Protein AF-A0A963DV65-F1 (afdb_monomer)

Radius of gyration: 29.62 Å; Cα contacts (8 Å, |Δi|>4): 370; chains: 1; bounding box: 89×42×92 Å

Mean predicted aligned error: 11.9 Å

Solvent-accessible surface area (backbone atoms only — not comparable to full-atom values): 11661 Å² total; per-residue (Å²): 135,84,84,80,83,78,75,85,51,74,66,56,54,51,50,50,49,52,54,49,51,50,51,54,51,52,52,52,54,52,50,53,52,51,50,55,50,49,55,52,48,52,55,51,52,50,55,51,51,54,40,53,50,52,50,50,51,52,40,50,37,40,26,35,26,32,33,30,40,93,91,43,60,92,44,16,41,43,38,38,58,55,32,36,35,32,31,19,53,53,62,79,97,46,59,60,43,48,50,26,35,38,37,38,38,57,41,85,41,82,94,74,24,28,26,38,34,42,36,37,33,69,34,87,88,50,81,42,59,75,64,96,57,82,61,71,47,77,44,78,69,45,69,66,19,60,45,69,48,39,39,35,23,37,66,90,75,66,47,78,29,57,52,50,84,52,45,69,49,64,50,42,29,43,37,38,44,30,40,47,81,58,96,59,80,60,49,77,48,75,36,41,49,70,46,90,60,38,89,55,53,41,75,36,87,87,76,74,41,74,40,82,112

Foldseek 3Di:
DDDDDDDDDPVNVVVVVVVVVVVVVVVVVVVVVVVVVVVVVVVVVVVVVVLVVVLVQVQQFQQQFFFDDPVGLVQFWWAAFFWIKHKGQHPPVQNLLGIKIKIWGWADDPPQWTWIKIFIARDPPPPNVPPVDGSGDMDTSDTQFNDKQKWFAAPPPRDIDNTDDDRRDHGQKIWIWTHHPPPDDIDTHMHGHNDPHHSQFDQDPVVSDTDRD

pLDDT: mean 80.3, std 15.46, range [40.78, 98.12]

Sequence (213 aa):
MKLRETGFTLLEMLVSIAVGALLLASLGQILVTVQDGWARSNEIDGRIADRQMLLSVLSRAIASALPASDLQPAEAFHGTPAGFEFVSLPPQAASGIGPVRVRVIVDPEGGGTQRLALHIEPRAGSRAVQARAPLNARWVLAQGLRSVHITYLAQATNQAHAQWEDPRALPGLVEIVGEYDDHRAPLLFAARPRVDVPGDCAIDWTSLACRAS

Nearest PDB structures (foldseek):
  5bw0-assembly4_G  TM=6.380E-01  e=2.369E-05  Pseudomonas aeruginosa PAO1
  2ret-assembly1_C  TM=5.301E-01  e=4.293E+00  Vibrio vulnificus
  5hmb-assembly1_A  TM=4.591E-01  e=4.795E+00  Streptomyces sahachiroi
  1una-assembly1_B  TM=4.455E-01  e=8.334E+00  Enterobacteria phage GA

Secondary structure (DSSP, 8-state):
------PPPHHHHHHHHHHHHHHHHHHHHHHHHHHHHHHHHHHHHHHHHHHHHHHHHHHHHHHTBPPPBTTBGGGS-EEETTEEEEEEPPPGGGGGG--EEEEEEEEE-GGG-EEEEEEEEEPTT------SS---EEEEEEEEEEEEEEEEE-TTT--EESSB--TTS--SEEEEEEEESSSPPPEEEEE-----S-TTEEE-TTT--EEE-

Structure (mmCIF, N/CA/C/O backbone):
data_AF-A0A963DV65-F1
#
_entry.id   AF-A0A963DV65-F1
#
loop_
_atom_site.group_PDB
_atom_site.id
_atom_site.type_symbol
_atom_site.label_atom_id
_atom_site.label_alt_id
_atom_site.label_comp_id
_atom_site.label_asym_id
_atom_site.label_entity_id
_atom_site.label_seq_id
_atom_site.pdbx_PDB_ins_code
_atom_site.Cartn_x
_atom_site.Cartn_y
_atom_site.Cartn_z
_atom_site.occupancy
_atom_site.B_iso_or_equiv
_atom_site.auth_seq_id
_atom_site.auth_comp_id
_atom_site.auth_asym_id
_atom_site.auth_atom_id
_atom_site.pdbx_PDB_model_num
ATOM 1 N N . MET A 1 1 ? -73.235 14.773 46.036 1.00 42.06 1 MET A N 1
ATOM 2 C CA . MET A 1 1 ? -72.140 13.848 46.402 1.00 42.06 1 MET A CA 1
ATOM 3 C C . MET A 1 1 ? -70.843 14.650 46.358 1.00 42.06 1 MET A C 1
ATOM 5 O O . MET A 1 1 ? -70.446 15.047 45.274 1.00 42.06 1 MET A O 1
ATOM 9 N N . LYS A 1 2 ? -70.277 15.041 47.511 1.00 46.72 2 LYS A N 1
ATOM 10 C CA . LYS A 1 2 ? -69.035 15.837 47.571 1.00 46.72 2 LYS A CA 1
ATOM 11 C C . LYS A 1 2 ? -67.840 14.885 47.477 1.00 46.72 2 LYS A C 1
ATOM 13 O O . LYS A 1 2 ? -67.713 14.007 48.327 1.00 46.72 2 LYS A O 1
ATOM 18 N N . LEU A 1 3 ? -67.007 15.046 46.449 1.00 53.16 3 LEU A N 1
ATOM 19 C CA . LEU A 1 3 ? -65.709 14.380 46.358 1.00 53.16 3 LEU A CA 1
ATOM 20 C C . LEU A 1 3 ? -64.823 14.900 47.494 1.00 53.16 3 LEU A C 1
ATOM 22 O O . LEU A 1 3 ? -64.726 16.103 47.726 1.00 53.16 3 LEU A O 1
ATOM 26 N N . ARG A 1 4 ? -64.263 13.970 48.260 1.00 54.41 4 ARG A N 1
ATOM 27 C CA . ARG A 1 4 ? -63.405 14.237 49.410 1.00 54.41 4 ARG A CA 1
ATOM 28 C C . ARG A 1 4 ? -62.000 14.463 48.853 1.00 54.41 4 ARG A C 1
ATOM 30 O O . ARG A 1 4 ? -61.385 13.515 48.381 1.00 54.41 4 ARG A O 1
ATOM 37 N N . GLU A 1 5 ? -61.530 15.704 48.849 1.00 58.88 5 GLU A N 1
ATOM 38 C CA . GLU A 1 5 ? -60.147 16.021 48.487 1.00 58.88 5 GLU A CA 1
ATOM 39 C C . GLU A 1 5 ? -59.227 15.522 49.608 1.00 58.88 5 GLU A C 1
ATOM 41 O O . GLU A 1 5 ? -59.163 16.090 50.698 1.00 58.88 5 GLU A O 1
ATOM 46 N N . THR A 1 6 ? -58.561 14.394 49.376 1.00 64.06 6 THR A N 1
ATOM 47 C CA . THR A 1 6 ? -57.465 13.917 50.221 1.00 64.06 6 THR A CA 1
ATOM 48 C C . THR A 1 6 ? -56.223 14.737 49.895 1.00 64.06 6 THR A C 1
ATOM 50 O O . THR A 1 6 ? -55.628 14.563 48.835 1.00 64.06 6 THR A O 1
ATOM 53 N N . GLY A 1 7 ? -55.861 15.664 50.785 1.00 63.53 7 GLY A N 1
ATOM 54 C CA . GLY A 1 7 ? -54.616 16.423 50.682 1.00 63.53 7 GLY A CA 1
ATOM 55 C C . GLY A 1 7 ? -53.401 15.493 50.713 1.00 63.53 7 GLY A C 1
ATOM 56 O O . GLY A 1 7 ? -53.355 14.564 51.519 1.00 63.53 7 GLY A O 1
ATOM 57 N N . PHE A 1 8 ? -52.437 15.747 49.826 1.00 67.25 8 PHE A N 1
ATOM 58 C CA . PHE A 1 8 ? -51.173 15.012 49.748 1.00 67.25 8 PHE A CA 1
ATOM 59 C C . PHE A 1 8 ? -50.461 14.994 51.105 1.00 67.25 8 PHE A C 1
ATOM 61 O O . PHE A 1 8 ? -50.316 16.029 51.761 1.00 67.25 8 PHE A O 1
ATOM 68 N N . THR A 1 9 ? -49.995 13.818 51.526 1.00 84.88 9 THR A N 1
ATOM 69 C CA . THR A 1 9 ? -49.227 13.702 52.770 1.00 84.88 9 THR A CA 1
ATOM 70 C C . THR A 1 9 ? -47.795 14.190 52.556 1.00 84.88 9 THR A C 1
ATOM 72 O O . THR A 1 9 ? -47.212 14.028 51.484 1.00 84.88 9 THR A O 1
ATOM 75 N N . LEU A 1 10 ? -47.193 14.770 53.596 1.00 79.88 10 LEU A N 1
ATOM 76 C CA . LEU A 1 10 ? -45.813 15.271 53.549 1.00 79.88 10 LEU A CA 1
ATOM 77 C C . LEU A 1 10 ? -44.807 14.161 53.182 1.00 79.88 10 LEU A C 1
ATOM 79 O O . LEU A 1 10 ? -43.823 14.415 52.492 1.00 79.88 10 LEU A O 1
ATOM 83 N N . LEU A 1 11 ? -45.103 12.918 53.580 1.00 83.19 11 LEU A N 1
ATOM 84 C CA . LEU A 1 11 ? -44.341 11.721 53.216 1.00 83.19 11 LEU A CA 1
ATOM 85 C C . LEU A 1 11 ? -44.354 11.473 51.698 1.00 83.19 11 LEU A C 1
ATOM 87 O O . LEU A 1 11 ? -43.322 11.187 51.103 1.00 83.19 11 LEU A O 1
ATOM 91 N N . GLU A 1 12 ? -45.513 11.613 51.062 1.00 82.94 12 GLU A N 1
ATOM 92 C CA . GLU A 1 12 ? -45.721 11.339 49.638 1.00 82.94 12 GLU A CA 1
ATOM 93 C C . GLU A 1 12 ? -45.043 12.387 48.746 1.00 82.94 12 GLU A C 1
ATOM 95 O O . GLU A 1 12 ? -44.477 12.056 47.701 1.00 82.94 12 GLU A O 1
ATOM 100 N N . MET A 1 13 ? -44.996 13.642 49.206 1.00 85.69 13 MET A N 1
ATOM 101 C CA . MET A 1 13 ? -44.207 14.691 48.560 1.00 85.69 13 MET A CA 1
ATOM 102 C C . MET A 1 13 ? -42.703 14.385 48.640 1.00 85.69 13 MET A C 1
ATOM 104 O O . MET A 1 13 ? -41.988 14.518 47.648 1.00 85.69 13 MET A O 1
ATOM 108 N N . LEU A 1 14 ? -42.226 13.911 49.794 1.00 86.81 14 LEU A N 1
ATOM 109 C CA . LEU A 1 1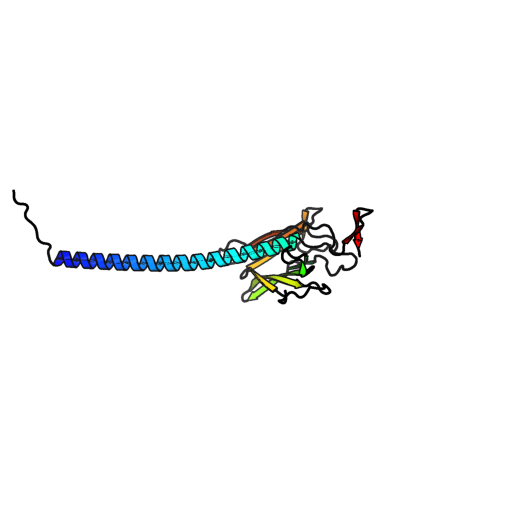4 ? -40.819 13.567 50.013 1.00 86.81 14 LEU A CA 1
ATOM 110 C C . LEU A 1 14 ? -40.394 12.361 49.159 1.00 86.81 14 LEU A C 1
ATOM 112 O O . LEU A 1 14 ? -39.341 12.397 48.522 1.00 86.81 14 LEU A O 1
ATOM 116 N N . VAL A 1 15 ? -41.250 11.338 49.060 1.00 87.06 15 VAL A N 1
ATOM 117 C CA . VAL A 1 15 ? -41.040 10.184 48.168 1.00 87.06 15 VAL A CA 1
ATOM 118 C C . VAL A 1 15 ? -41.026 10.620 46.702 1.00 87.06 15 VAL A C 1
ATOM 120 O O . VAL A 1 15 ? -40.134 10.216 45.961 1.00 87.06 15 VAL A O 1
ATOM 123 N N . SER A 1 16 ? -41.949 11.489 46.285 1.00 91.50 16 SER A N 1
ATOM 124 C CA . SER A 1 16 ? -42.000 11.991 44.904 1.00 91.50 16 SER A CA 1
ATOM 125 C C . SER A 1 16 ? -40.740 12.778 44.528 1.00 91.50 16 SER A C 1
ATOM 127 O O . SER A 1 16 ? -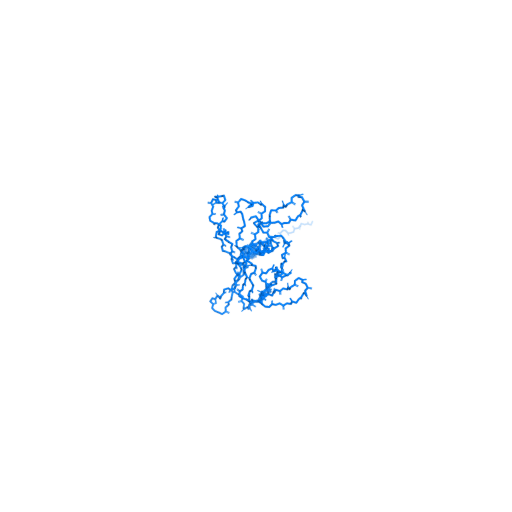40.208 12.605 43.433 1.00 91.50 16 SER A O 1
ATOM 129 N N . ILE A 1 17 ? -40.213 13.592 45.449 1.00 88.12 17 ILE A N 1
ATOM 130 C CA . ILE A 1 17 ? -38.957 14.330 45.251 1.00 88.12 17 ILE A CA 1
ATOM 131 C C . ILE A 1 17 ? -37.764 13.370 45.196 1.00 88.12 17 ILE A C 1
ATOM 133 O O . ILE A 1 17 ? -36.906 13.526 44.330 1.00 88.12 17 ILE A O 1
ATOM 137 N N . ALA A 1 18 ? -37.713 12.359 46.068 1.00 89.19 18 ALA A N 1
ATOM 138 C CA . ALA A 1 18 ? -36.637 11.369 46.068 1.00 89.19 18 ALA A CA 1
ATOM 139 C C . ALA A 1 18 ? -36.612 10.549 44.767 1.00 89.19 18 ALA A C 1
ATOM 141 O O . ALA A 1 18 ? -35.554 10.389 44.161 1.00 89.19 18 ALA A O 1
ATOM 142 N N . VAL A 1 19 ? -37.778 10.091 44.298 1.00 88.81 19 VAL A N 1
ATOM 143 C CA . VAL A 1 19 ? -37.916 9.380 43.017 1.00 88.81 19 VAL A CA 1
ATOM 144 C C . VAL A 1 19 ? -37.569 10.300 41.846 1.00 88.81 19 VAL A C 1
ATOM 146 O O . VAL A 1 19 ? -36.837 9.890 40.948 1.00 88.81 19 VAL A O 1
ATOM 149 N N . GLY A 1 20 ? -38.021 11.557 41.874 1.00 84.94 20 GLY A N 1
ATOM 150 C CA . GLY A 1 20 ? -37.672 12.558 40.867 1.00 84.94 20 GLY A CA 1
ATOM 151 C C . GLY A 1 20 ? -36.166 12.828 40.799 1.00 84.94 20 GLY A C 1
ATOM 152 O O . GLY A 1 20 ? -35.596 12.860 39.712 1.00 84.94 20 GLY A O 1
ATOM 153 N N . ALA A 1 21 ? -35.497 12.948 41.947 1.00 88.12 21 ALA A N 1
ATOM 154 C CA . ALA A 1 21 ? -34.049 13.120 42.020 1.00 88.12 21 ALA A CA 1
ATOM 155 C C . ALA A 1 21 ? -33.295 11.891 41.490 1.00 88.12 21 ALA A C 1
ATOM 157 O O . ALA A 1 21 ? -32.319 12.044 40.757 1.00 88.12 21 ALA A O 1
ATOM 158 N N . LEU A 1 22 ? -33.772 10.679 41.798 1.00 86.44 22 LEU A N 1
ATOM 159 C CA . LEU A 1 22 ? -33.192 9.439 41.277 1.00 86.44 22 LEU A CA 1
ATOM 160 C C . LEU A 1 22 ? -33.339 9.341 39.752 1.00 86.44 22 LEU A C 1
ATOM 162 O O . LEU A 1 22 ? -32.389 8.986 39.055 1.00 86.44 22 LEU A O 1
ATOM 166 N N . LEU A 1 23 ? -34.515 9.703 39.229 1.00 85.50 23 LEU A N 1
ATOM 167 C CA . LEU A 1 23 ? -34.779 9.753 37.793 1.00 85.50 23 LEU A CA 1
ATOM 168 C C . LEU A 1 23 ? -33.851 10.755 37.101 1.00 85.50 23 LEU A C 1
ATOM 170 O O . LEU A 1 23 ? -33.197 10.398 36.123 1.00 85.50 23 LEU A O 1
ATOM 174 N N . LEU A 1 24 ? -33.721 11.970 37.638 1.00 82.44 24 LEU A N 1
ATOM 175 C CA . LEU A 1 24 ? -32.816 12.989 37.101 1.00 82.44 24 LEU A CA 1
ATOM 176 C C . LEU A 1 24 ? -31.346 12.543 37.140 1.00 82.44 24 LEU A C 1
ATOM 178 O O . LEU A 1 24 ? -30.623 12.745 36.165 1.00 82.44 24 LEU A O 1
ATOM 182 N N . ALA A 1 25 ? -30.914 11.883 38.217 1.00 78.25 25 ALA A N 1
ATOM 183 C CA . ALA A 1 25 ? -29.566 11.329 38.320 1.00 78.25 25 ALA A CA 1
ATOM 184 C C . ALA A 1 25 ? -29.313 10.232 37.269 1.00 78.25 25 ALA A C 1
ATOM 186 O O . ALA A 1 25 ? -28.274 10.238 36.608 1.00 78.25 25 ALA A O 1
ATOM 187 N N . SER A 1 26 ? -30.282 9.333 37.059 1.00 69.88 26 SER A N 1
ATOM 188 C CA . SER A 1 26 ? -30.183 8.270 36.049 1.00 69.88 26 SER A CA 1
ATOM 189 C C . SER A 1 26 ? -30.141 8.819 34.616 1.00 69.88 26 SER A C 1
ATOM 191 O O . SER A 1 26 ? -29.328 8.377 33.806 1.00 69.88 26 SER A O 1
ATOM 193 N N . LEU A 1 27 ? -30.940 9.852 34.321 1.00 68.56 27 LEU A N 1
ATOM 194 C CA . LEU A 1 27 ? -30.927 10.562 33.040 1.00 68.56 27 LEU A CA 1
ATOM 195 C C . LEU A 1 27 ? -29.568 11.224 32.782 1.00 68.56 27 LEU A C 1
ATOM 197 O O . LEU A 1 27 ? -29.043 11.135 31.672 1.00 68.56 27 LEU A O 1
ATOM 201 N N . GLY A 1 28 ? -28.973 11.828 33.815 1.00 65.56 28 GLY A N 1
ATOM 202 C CA . GLY A 1 28 ? -27.631 12.404 33.741 1.00 65.56 28 GLY A CA 1
ATOM 203 C C . GLY A 1 28 ? -26.564 11.368 33.377 1.00 65.56 28 GLY A C 1
ATOM 204 O O . GLY A 1 28 ? -25.747 11.615 32.493 1.00 65.56 28 GLY A O 1
ATOM 205 N N . GLN A 1 29 ? -26.602 10.179 33.986 1.00 63.66 29 GLN A N 1
ATOM 206 C CA . GLN A 1 29 ? -25.657 9.099 33.671 1.00 63.66 29 GLN A CA 1
ATOM 207 C C . GLN A 1 29 ? -25.813 8.559 32.243 1.00 63.66 29 GLN A C 1
ATOM 209 O O . GLN A 1 29 ? -24.813 8.294 31.569 1.00 63.66 29 GLN A O 1
ATOM 214 N N . ILE A 1 30 ? -27.049 8.429 31.752 1.00 59.22 30 ILE A N 1
ATOM 215 C CA . ILE A 1 30 ? -27.317 7.996 30.374 1.00 59.22 30 ILE A CA 1
ATOM 216 C C . ILE A 1 30 ? -26.762 9.019 29.376 1.00 59.22 30 ILE A C 1
ATOM 218 O O . ILE A 1 30 ? -26.093 8.635 28.420 1.00 59.22 30 ILE A O 1
ATOM 222 N N . LEU A 1 31 ? -26.974 10.316 29.619 1.00 57.28 31 LEU A N 1
ATOM 223 C CA . LEU A 1 31 ? -26.470 11.388 28.754 1.00 57.28 31 LEU A CA 1
ATOM 224 C C . LEU A 1 31 ? -24.940 11.394 28.659 1.00 57.28 31 LEU A C 1
ATOM 226 O O . LEU A 1 31 ? -24.411 11.479 27.553 1.00 57.28 31 LEU A O 1
ATOM 230 N N . VAL A 1 32 ? -24.237 11.240 29.786 1.00 61.38 32 VAL A N 1
ATOM 231 C CA . VAL A 1 32 ? -22.764 11.146 29.809 1.00 61.38 32 VAL A CA 1
ATOM 232 C C . VAL A 1 32 ? -22.285 9.925 29.020 1.00 61.38 32 VAL A C 1
ATOM 234 O O . VAL A 1 32 ? -21.396 10.034 28.181 1.00 61.38 32 VAL A O 1
ATOM 237 N N . THR A 1 33 ? -22.933 8.773 29.205 1.00 54.31 33 THR A N 1
ATOM 238 C CA . THR A 1 33 ? -22.569 7.533 28.499 1.00 54.31 33 THR A CA 1
ATOM 239 C C . THR A 1 33 ? -22.788 7.646 26.986 1.00 54.31 33 THR A C 1
ATOM 241 O O . THR A 1 33 ? -21.972 7.166 26.199 1.00 54.31 33 THR A O 1
ATOM 244 N N . VAL A 1 34 ? -23.871 8.301 26.557 1.00 53.28 34 VAL A N 1
ATOM 245 C CA . VAL A 1 34 ? -24.164 8.536 25.134 1.00 53.28 34 VAL A CA 1
ATOM 246 C C . VAL A 1 34 ? -23.159 9.511 24.520 1.00 53.28 34 VAL A C 1
ATOM 248 O O . VAL A 1 34 ? -22.682 9.254 23.416 1.00 53.28 34 VAL A O 1
ATOM 251 N N . GLN A 1 35 ? -22.798 10.586 25.225 1.00 51.50 35 GLN A N 1
ATOM 252 C CA . GLN A 1 35 ? -21.784 11.541 24.763 1.00 51.50 35 GLN A CA 1
ATOM 253 C C . GLN A 1 35 ? -20.409 10.884 24.608 1.00 51.50 35 GLN A C 1
ATOM 255 O O . GLN A 1 35 ? -19.772 11.045 23.567 1.00 51.50 35 GLN A O 1
ATOM 260 N N . ASP A 1 36 ? -19.989 10.079 25.586 1.00 58.38 36 ASP A N 1
ATOM 261 C CA . ASP A 1 36 ? -18.734 9.327 25.520 1.00 58.38 36 ASP A CA 1
ATOM 262 C C . ASP A 1 36 ? -18.743 8.289 24.390 1.00 58.38 36 ASP A C 1
ATOM 264 O O . ASP A 1 36 ? -17.731 8.089 23.712 1.00 58.38 36 ASP A O 1
ATOM 268 N N . GLY A 1 37 ? -19.885 7.632 24.167 1.00 44.19 37 GLY A N 1
ATOM 269 C CA . GLY A 1 37 ? -20.077 6.700 23.057 1.00 44.19 37 GLY A CA 1
ATOM 270 C C . GLY A 1 37 ? -19.972 7.388 21.694 1.00 44.19 37 GLY A C 1
ATOM 271 O O . GLY A 1 37 ? -19.296 6.884 20.800 1.00 44.19 37 GLY A O 1
ATOM 272 N N . TRP A 1 38 ? -20.574 8.569 21.550 1.00 40.78 38 TRP A N 1
ATOM 273 C CA . TRP A 1 38 ? -20.505 9.379 20.331 1.00 40.78 38 TRP A CA 1
ATOM 274 C C . TRP A 1 38 ? -19.099 9.914 20.057 1.00 40.78 38 TRP A C 1
ATOM 276 O O . TRP A 1 38 ? -18.634 9.852 18.920 1.00 40.78 38 TRP A O 1
ATOM 286 N N . ALA A 1 39 ? -18.397 10.398 21.084 1.00 48.78 39 ALA A N 1
ATOM 287 C CA . ALA A 1 39 ? -17.024 10.876 20.947 1.00 48.78 39 ALA A CA 1
ATOM 288 C C . ALA A 1 39 ? -16.082 9.758 20.469 1.00 48.78 39 ALA A C 1
ATOM 290 O O . ALA A 1 39 ? -15.306 9.962 19.536 1.00 48.78 39 ALA A O 1
ATOM 291 N N . ARG A 1 40 ? -16.210 8.552 21.044 1.00 52.03 40 ARG A N 1
ATOM 292 C CA . ARG A 1 40 ? -15.447 7.373 20.605 1.00 52.03 40 ARG A CA 1
ATOM 293 C C . ARG A 1 40 ? -15.821 6.926 19.194 1.00 52.03 40 ARG A C 1
ATOM 295 O O . ARG A 1 40 ? -14.927 6.564 18.434 1.00 52.03 40 ARG A O 1
ATOM 302 N N . SER A 1 41 ? -17.106 6.963 18.832 1.00 44.81 41 SER A N 1
ATOM 303 C CA . SER A 1 41 ? -17.553 6.623 17.473 1.00 44.81 41 SER A CA 1
ATOM 304 C C . SER A 1 41 ? -16.937 7.563 16.440 1.00 44.81 41 SER A C 1
ATOM 306 O O . SER A 1 41 ? -16.326 7.097 15.487 1.00 44.81 41 SER A O 1
ATOM 308 N N . ASN A 1 42 ? -16.992 8.876 16.679 1.00 49.16 42 ASN A N 1
A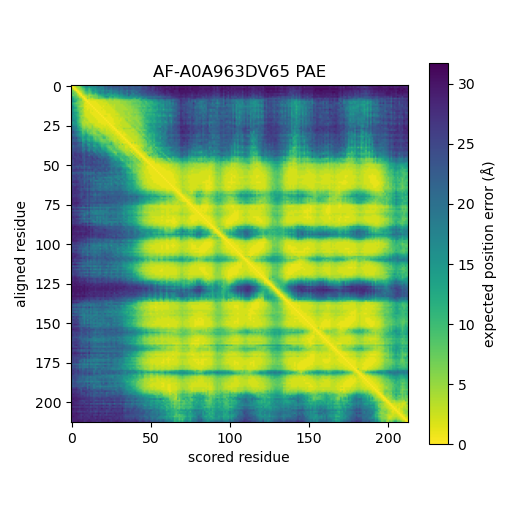TOM 309 C CA . ASN A 1 42 ? -16.430 9.871 15.765 1.00 49.16 42 ASN A CA 1
ATOM 310 C C . ASN A 1 42 ? -14.909 9.723 15.588 1.00 49.16 42 ASN A C 1
ATOM 312 O O . ASN A 1 42 ? -14.394 9.917 14.488 1.00 49.16 42 ASN A O 1
ATOM 316 N N . GLU A 1 43 ? -14.178 9.368 16.649 1.00 54.19 43 GLU A N 1
ATOM 317 C CA . GLU A 1 43 ? -12.736 9.118 16.556 1.00 54.19 43 GLU A CA 1
ATOM 318 C C . GLU A 1 43 ? -12.419 7.857 15.732 1.00 54.19 43 GLU A C 1
ATOM 320 O O . GLU A 1 43 ? -11.486 7.854 14.923 1.00 54.19 43 GLU A O 1
ATOM 325 N N . ILE A 1 44 ? -13.205 6.791 15.905 1.00 60.97 44 ILE A N 1
ATOM 326 C CA . ILE A 1 44 ? -13.074 5.552 15.128 1.00 60.97 44 ILE A CA 1
ATOM 327 C C . ILE A 1 44 ? -1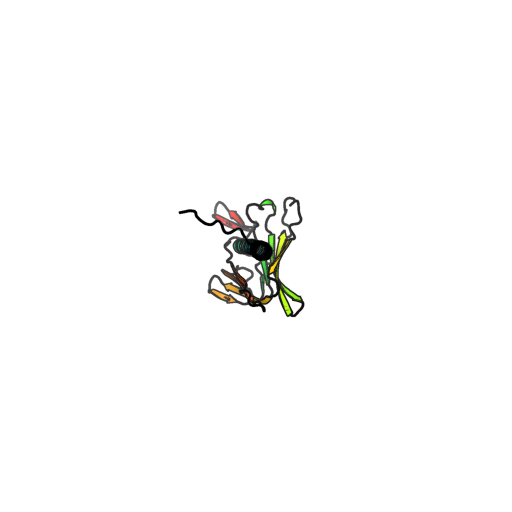3.413 5.807 13.653 1.00 60.97 44 ILE A C 1
ATOM 329 O O . ILE A 1 44 ? -12.648 5.396 12.777 1.00 60.97 44 ILE A O 1
ATOM 333 N N . ASP A 1 45 ? -14.496 6.532 13.378 1.00 58.00 45 ASP A N 1
ATOM 334 C CA . ASP A 1 45 ? -14.945 6.853 12.022 1.00 58.00 45 ASP A CA 1
ATOM 335 C C . ASP A 1 45 ? -13.914 7.703 11.268 1.00 58.00 45 ASP A C 1
ATOM 337 O O . ASP A 1 45 ? -13.604 7.415 10.109 1.00 58.00 45 ASP A O 1
ATOM 341 N N . GLY A 1 46 ? -13.298 8.685 11.939 1.00 59.12 46 GLY A N 1
ATOM 342 C CA . GLY A 1 46 ? -12.213 9.485 11.364 1.00 59.12 46 GLY A CA 1
ATOM 343 C C . GLY A 1 46 ? -11.011 8.632 10.944 1.00 59.12 46 GLY A C 1
ATOM 344 O O . GLY A 1 46 ? -10.535 8.730 9.813 1.00 59.12 46 GLY A O 1
ATOM 345 N N . ARG A 1 47 ? -10.570 7.707 11.808 1.00 68.44 47 ARG A N 1
ATOM 346 C CA . ARG A 1 47 ? -9.448 6.798 11.502 1.00 68.44 47 ARG A CA 1
ATOM 347 C C . ARG A 1 47 ? -9.762 5.840 10.351 1.00 68.44 47 ARG A C 1
ATOM 349 O O . ARG A 1 47 ? -8.868 5.501 9.573 1.00 68.44 47 ARG A O 1
ATOM 356 N N . ILE A 1 48 ? -11.012 5.388 10.232 1.00 72.81 48 ILE A N 1
ATOM 357 C CA . ILE A 1 48 ? -11.455 4.542 9.116 1.00 72.81 48 ILE A CA 1
ATOM 358 C C . ILE A 1 48 ? -11.438 5.338 7.806 1.00 72.81 48 ILE A C 1
ATOM 360 O O . ILE A 1 48 ? -10.913 4.840 6.807 1.00 72.81 48 ILE A O 1
ATOM 364 N N . ALA A 1 49 ? -11.961 6.567 7.812 1.00 73.50 49 ALA A N 1
ATOM 365 C CA . ALA A 1 49 ? -11.991 7.434 6.637 1.00 73.50 49 ALA A CA 1
ATOM 366 C C . ALA A 1 49 ? -10.577 7.769 6.133 1.00 73.50 49 ALA A C 1
ATOM 368 O O . ALA A 1 49 ? -10.294 7.604 4.942 1.00 73.50 49 ALA A O 1
ATOM 369 N N . ASP A 1 50 ? -9.661 8.132 7.035 1.00 75.94 50 ASP A N 1
ATOM 370 C CA . ASP A 1 50 ? -8.262 8.418 6.699 1.00 75.94 50 ASP A CA 1
ATOM 371 C C . ASP A 1 50 ? -7.565 7.192 6.097 1.00 75.94 50 ASP A C 1
ATOM 373 O O . ASP A 1 50 ? -6.881 7.278 5.071 1.00 75.94 50 ASP A O 1
ATOM 377 N N . ARG A 1 51 ? -7.793 6.009 6.681 1.00 82.81 51 ARG A N 1
ATOM 378 C CA . ARG A 1 51 ? -7.251 4.749 6.161 1.00 82.81 51 ARG A CA 1
ATOM 379 C C . ARG A 1 51 ? -7.772 4.444 4.758 1.00 82.81 51 ARG A C 1
ATOM 381 O O . ARG A 1 51 ? -6.983 4.102 3.878 1.00 82.81 51 ARG A O 1
ATOM 388 N N . GLN A 1 52 ? -9.079 4.559 4.529 1.00 85.25 52 GLN A N 1
ATOM 389 C CA . GLN A 1 52 ? -9.673 4.331 3.208 1.00 85.25 52 GLN A CA 1
ATOM 390 C C . GLN A 1 52 ? -9.137 5.326 2.175 1.00 85.25 52 GLN A C 1
ATOM 392 O O . GLN A 1 52 ? -8.814 4.937 1.048 1.00 85.25 52 GLN A O 1
ATOM 397 N N . MET A 1 53 ? -8.969 6.591 2.566 1.00 83.00 53 MET A N 1
ATOM 398 C CA . MET A 1 53 ? -8.357 7.606 1.719 1.00 83.00 53 MET A CA 1
ATOM 399 C C . MET A 1 53 ? -6.928 7.209 1.331 1.00 83.00 53 MET A C 1
ATOM 401 O O . MET A 1 53 ? -6.607 7.214 0.142 1.00 83.00 53 MET A O 1
ATOM 405 N N . LEU A 1 54 ? -6.088 6.788 2.278 1.00 85.81 54 LEU A N 1
ATOM 406 C CA . LEU A 1 54 ? -4.717 6.361 1.987 1.00 85.81 54 LEU A CA 1
ATOM 407 C C . LEU A 1 54 ? -4.653 5.106 1.102 1.00 85.81 54 LEU A C 1
ATOM 409 O O . LEU A 1 54 ? -3.872 5.067 0.150 1.00 85.81 54 LEU A O 1
ATOM 413 N N . LEU A 1 55 ? -5.514 4.112 1.336 1.00 90.38 55 LEU A N 1
ATOM 414 C CA . LEU A 1 55 ? -5.615 2.936 0.463 1.00 90.38 55 LEU A CA 1
ATOM 415 C C . LEU A 1 55 ? -6.068 3.317 -0.954 1.00 90.38 55 LEU A C 1
ATOM 417 O O . LEU A 1 55 ? -5.578 2.754 -1.932 1.00 90.38 55 LEU A O 1
ATOM 421 N N . SER A 1 56 ? -6.942 4.317 -1.097 1.00 88.69 56 SER A N 1
ATOM 422 C CA . SER A 1 56 ? -7.331 4.838 -2.413 1.00 88.69 56 SER A CA 1
ATOM 423 C C . SER A 1 56 ? -6.183 5.568 -3.126 1.00 88.69 56 SER A C 1
ATOM 425 O O . SER A 1 56 ? -6.086 5.527 -4.354 1.00 88.69 56 SER A O 1
ATOM 427 N N . VAL A 1 57 ? -5.298 6.237 -2.378 1.00 87.12 57 VAL A N 1
ATOM 428 C CA . VAL A 1 57 ? -4.074 6.848 -2.920 1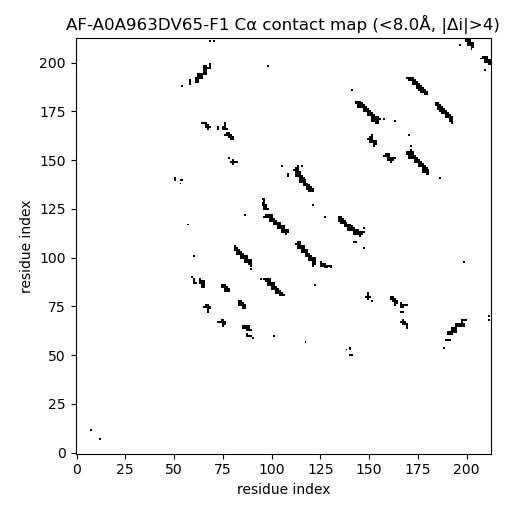.00 87.12 57 VAL A CA 1
ATOM 429 C C . VAL A 1 57 ? -3.125 5.758 -3.409 1.00 87.12 57 VAL A C 1
ATOM 431 O O . VAL A 1 57 ? -2.681 5.832 -4.552 1.00 87.12 57 VAL A O 1
ATOM 434 N N . LEU A 1 58 ? -2.893 4.714 -2.606 1.00 92.31 58 LEU A N 1
ATOM 435 C CA . LEU A 1 58 ? -2.067 3.574 -3.006 1.00 92.31 58 LEU A CA 1
ATOM 436 C C . LEU A 1 58 ? -2.633 2.858 -4.242 1.00 92.31 58 LEU A C 1
ATOM 438 O O . LEU A 1 58 ? -1.897 2.579 -5.183 1.00 92.31 58 LEU A O 1
ATOM 442 N N . SER A 1 59 ? -3.943 2.600 -4.267 1.00 93.88 59 SER A N 1
ATOM 443 C CA . SER A 1 59 ? -4.623 1.961 -5.401 1.00 93.88 59 SER A CA 1
ATOM 444 C C . SER A 1 59 ? -4.435 2.753 -6.694 1.00 93.88 59 SER A C 1
ATOM 446 O O . SER A 1 59 ? -4.066 2.184 -7.721 1.00 93.88 59 SER A O 1
ATOM 448 N N . ARG A 1 60 ? -4.614 4.080 -6.638 1.00 89.69 60 ARG A N 1
ATOM 449 C CA . ARG A 1 60 ? -4.377 4.958 -7.789 1.00 89.69 60 ARG A CA 1
ATOM 450 C C . ARG A 1 60 ? -2.919 4.957 -8.216 1.00 89.69 60 ARG A C 1
ATOM 452 O O . ARG A 1 60 ? -2.681 4.818 -9.406 1.00 89.69 60 ARG A O 1
ATOM 459 N N . ALA A 1 61 ? -1.983 5.051 -7.272 1.00 90.69 61 ALA A N 1
ATOM 460 C CA . ALA A 1 61 ? -0.557 5.004 -7.570 1.00 90.69 61 ALA A CA 1
ATOM 461 C C . ALA A 1 61 ? -0.184 3.708 -8.304 1.00 90.69 61 ALA A C 1
ATOM 463 O O . ALA A 1 61 ? 0.413 3.768 -9.371 1.00 90.69 61 ALA A O 1
ATOM 464 N N . ILE A 1 62 ? -0.610 2.546 -7.795 1.00 94.06 62 ILE A N 1
ATOM 465 C CA . ILE A 1 62 ? -0.372 1.251 -8.454 1.00 94.06 62 ILE A CA 1
ATOM 466 C C . ILE A 1 62 ? -1.015 1.226 -9.842 1.00 94.06 62 ILE A C 1
ATOM 468 O O . ILE A 1 62 ? -0.379 0.795 -10.797 1.00 94.06 62 ILE A O 1
ATOM 472 N N . ALA A 1 63 ? -2.249 1.719 -9.985 1.00 92.00 63 ALA A N 1
ATOM 473 C CA . ALA A 1 63 ? -2.927 1.770 -11.279 1.00 92.00 63 ALA A CA 1
ATOM 474 C C . ALA A 1 63 ? -2.178 2.623 -12.315 1.00 92.00 63 ALA A C 1
ATOM 476 O O . ALA A 1 63 ? -2.204 2.287 -13.498 1.00 92.00 63 ALA A O 1
ATOM 477 N N . SER A 1 64 ? -1.502 3.687 -11.881 1.00 89.81 64 SER A N 1
ATOM 478 C CA . SER A 1 64 ? -0.678 4.565 -12.717 1.00 89.81 64 SER A CA 1
ATOM 479 C C . SER A 1 64 ? 0.819 4.235 -12.691 1.00 89.81 64 SER A C 1
ATOM 481 O O . SER A 1 64 ? 1.625 5.085 -13.080 1.00 89.81 64 SER A O 1
ATOM 483 N N . ALA A 1 65 ? 1.195 3.038 -12.231 1.00 91.88 65 ALA A N 1
ATOM 484 C CA . ALA A 1 65 ? 2.571 2.564 -12.287 1.00 91.88 65 ALA A CA 1
ATOM 485 C C . ALA A 1 65 ? 3.043 2.501 -13.742 1.00 91.88 65 ALA A C 1
ATOM 487 O O . ALA A 1 65 ? 2.336 1.979 -14.601 1.00 91.88 65 ALA A O 1
ATOM 488 N N . LEU A 1 66 ? 4.226 3.046 -14.004 1.00 89.25 66 LEU A N 1
ATOM 489 C CA . LEU A 1 66 ? 4.837 3.072 -15.324 1.00 89.25 66 LEU A CA 1
ATOM 490 C C . LEU A 1 66 ? 5.708 1.824 -15.518 1.00 89.25 66 LEU A C 1
ATOM 492 O O . LEU A 1 66 ? 6.463 1.479 -14.605 1.00 89.25 66 LEU A O 1
ATOM 496 N N . PRO A 1 67 ? 5.641 1.159 -16.684 1.00 87.00 67 PRO A N 1
ATOM 497 C CA . PRO A 1 67 ? 6.593 0.109 -17.015 1.00 87.00 67 PRO A CA 1
ATOM 498 C C . PRO A 1 67 ? 7.998 0.703 -17.165 1.00 87.00 67 PRO A C 1
ATOM 500 O O . PRO A 1 67 ? 8.159 1.894 -17.459 1.00 87.00 67 PRO A O 1
ATOM 503 N N . ALA A 1 68 ? 9.019 -0.129 -16.956 1.00 83.62 68 ALA A N 1
ATOM 504 C CA . ALA A 1 68 ? 10.402 0.299 -17.109 1.00 83.62 68 ALA A CA 1
ATOM 505 C C . ALA A 1 68 ? 10.676 0.767 -18.543 1.00 83.62 68 ALA A C 1
ATOM 507 O O . ALA A 1 68 ? 10.239 0.140 -19.508 1.00 83.62 68 ALA A O 1
ATOM 508 N N . SER A 1 69 ? 11.446 1.844 -18.669 1.00 79.75 69 SER A N 1
ATOM 509 C CA . SER A 1 69 ? 12.069 2.214 -19.938 1.00 79.75 69 SER A CA 1
ATOM 510 C C . SER A 1 69 ? 13.387 1.462 -20.103 1.00 79.75 69 SER A C 1
ATOM 512 O O . SER A 1 69 ? 14.139 1.308 -19.135 1.00 79.75 69 SER A O 1
ATOM 514 N N . ASP A 1 70 ? 13.716 1.076 -21.337 1.00 75.12 70 ASP A N 1
ATOM 515 C CA . ASP A 1 70 ? 15.027 0.514 -21.687 1.00 75.12 70 ASP A CA 1
ATOM 516 C C . ASP A 1 70 ? 16.185 1.461 -21.325 1.00 75.12 70 ASP A C 1
ATOM 518 O O . ASP A 1 70 ? 17.293 1.012 -21.030 1.00 75.12 70 ASP A O 1
ATOM 522 N N . LEU A 1 71 ? 15.932 2.775 -21.304 1.00 72.62 71 LEU A N 1
ATOM 523 C CA . LEU A 1 71 ? 16.927 3.789 -20.951 1.00 72.62 71 LEU A CA 1
ATOM 524 C C . LEU A 1 71 ? 17.136 3.912 -19.436 1.00 72.62 71 LEU A C 1
ATOM 526 O O . LEU A 1 71 ? 18.183 4.386 -18.995 1.00 72.62 71 LEU A O 1
ATOM 530 N N . GLN A 1 72 ? 16.143 3.524 -18.632 1.00 74.56 72 GLN A N 1
ATOM 531 C CA . GLN A 1 72 ? 16.125 3.732 -17.180 1.00 74.56 72 GLN A CA 1
ATOM 532 C C . GLN A 1 72 ? 15.617 2.479 -16.441 1.00 74.56 72 GLN A C 1
ATOM 534 O O . GLN A 1 72 ? 14.603 2.529 -15.743 1.00 74.56 72 GLN A O 1
ATOM 539 N N . PRO A 1 73 ? 16.345 1.348 -16.523 1.00 73.25 73 PRO A N 1
ATOM 540 C CA . PRO A 1 73 ? 15.931 0.086 -15.902 1.00 73.25 73 PRO A CA 1
ATOM 541 C C . PRO A 1 73 ? 15.889 0.150 -14.367 1.00 73.25 73 PRO A C 1
ATOM 543 O O . PRO A 1 73 ? 15.175 -0.623 -13.738 1.00 73.25 73 PRO A O 1
ATOM 546 N N . ALA A 1 74 ? 16.609 1.093 -13.750 1.00 76.62 74 ALA A N 1
ATOM 547 C CA . ALA A 1 74 ? 16.571 1.335 -12.304 1.00 76.62 74 ALA A CA 1
ATOM 548 C C . ALA A 1 74 ? 15.223 1.898 -11.806 1.00 76.62 74 ALA A C 1
ATOM 550 O O . ALA A 1 74 ? 15.026 2.063 -10.605 1.00 76.62 74 ALA A O 1
ATOM 551 N N . GLU A 1 75 ? 14.310 2.232 -12.717 1.00 81.38 75 GLU A N 1
ATOM 552 C CA . GLU A 1 75 ? 12.966 2.728 -12.411 1.00 81.38 75 GLU A CA 1
ATOM 553 C C . GLU A 1 75 ? 11.876 1.675 -12.615 1.00 81.38 75 GLU A C 1
ATOM 555 O O . GLU A 1 75 ? 10.686 1.983 -12.514 1.00 81.38 75 GLU A O 1
ATOM 560 N N . ALA A 1 76 ? 12.293 0.439 -12.891 1.00 87.69 76 ALA A N 1
ATOM 561 C CA . ALA A 1 76 ? 11.424 -0.715 -12.956 1.00 87.69 76 ALA A CA 1
ATOM 562 C C . ALA A 1 76 ? 10.629 -0.922 -11.666 1.00 87.69 76 ALA A C 1
ATOM 564 O O . ALA A 1 76 ? 11.028 -0.510 -10.573 1.00 87.69 76 ALA A O 1
ATOM 565 N N . PHE A 1 77 ? 9.512 -1.632 -11.801 1.00 93.62 77 PHE A N 1
ATOM 566 C CA . PHE A 1 77 ? 8.818 -2.167 -10.645 1.00 93.62 77 PHE A CA 1
ATOM 567 C C . PHE A 1 77 ? 9.698 -3.227 -9.979 1.00 93.62 77 PHE A C 1
ATOM 569 O O . PHE A 1 77 ? 10.056 -4.227 -10.600 1.00 93.62 77 PHE A O 1
ATOM 576 N N . HIS A 1 78 ? 10.010 -3.027 -8.703 1.00 94.94 78 HIS A N 1
ATOM 577 C CA . HIS A 1 78 ? 10.744 -3.985 -7.889 1.00 94.94 78 HIS A CA 1
ATOM 578 C C . HIS A 1 78 ? 9.881 -4.402 -6.701 1.00 94.94 78 HIS A C 1
ATOM 580 O O . HIS A 1 78 ? 9.432 -3.555 -5.927 1.00 94.94 78 HIS A O 1
ATOM 586 N N . GLY A 1 79 ? 9.631 -5.704 -6.565 1.00 95.94 79 GLY A N 1
ATOM 587 C CA . GLY A 1 79 ? 8.758 -6.265 -5.538 1.00 95.94 79 GLY A CA 1
ATOM 588 C C . GLY A 1 79 ? 9.450 -7.348 -4.722 1.00 95.94 79 GLY A C 1
ATOM 589 O O . GLY A 1 79 ? 10.048 -8.263 -5.278 1.00 95.94 79 GLY A O 1
ATOM 590 N N . THR A 1 80 ? 9.335 -7.266 -3.402 1.00 96.75 80 THR A N 1
ATOM 591 C CA . THR A 1 80 ? 9.878 -8.227 -2.436 1.00 96.75 80 THR A CA 1
ATOM 592 C C . THR A 1 80 ? 8.838 -8.516 -1.352 1.00 96.75 80 THR A C 1
ATOM 594 O O . THR A 1 80 ? 7.929 -7.709 -1.145 1.00 96.75 80 THR A O 1
ATOM 597 N N . PRO A 1 81 ? 9.005 -9.579 -0.548 1.00 96.38 81 PRO A N 1
ATOM 598 C CA . PRO A 1 81 ? 8.120 -9.817 0.592 1.00 96.38 81 PRO A CA 1
ATOM 599 C C . PRO A 1 81 ? 8.076 -8.659 1.607 1.00 96.38 81 PRO A C 1
ATOM 601 O O . PRO A 1 81 ? 7.095 -8.513 2.329 1.00 96.38 81 PRO A O 1
ATOM 604 N N . ALA A 1 82 ? 9.128 -7.832 1.665 1.00 96.25 82 ALA A N 1
ATOM 605 C CA . ALA A 1 82 ? 9.242 -6.702 2.588 1.00 96.25 82 ALA A CA 1
ATOM 606 C C . ALA A 1 82 ? 8.662 -5.389 2.032 1.00 96.25 82 ALA A C 1
ATOM 608 O O . ALA A 1 82 ? 8.603 -4.390 2.749 1.00 96.25 82 ALA A O 1
ATOM 609 N N . GLY A 1 83 ? 8.255 -5.351 0.763 1.00 96.56 83 GLY A N 1
ATOM 610 C CA . GLY A 1 83 ? 7.794 -4.123 0.131 1.00 96.56 83 GLY A CA 1
ATOM 611 C C . GLY A 1 83 ? 8.055 -4.072 -1.365 1.00 96.56 83 GLY A C 1
ATOM 612 O O . GLY A 1 83 ? 8.705 -4.945 -1.938 1.00 96.56 83 GLY A O 1
ATOM 613 N N . PHE A 1 84 ? 7.561 -3.016 -1.998 1.00 96.75 84 PHE A N 1
ATOM 614 C CA . PHE A 1 84 ? 7.758 -2.765 -3.421 1.00 96.75 84 PHE A CA 1
ATOM 615 C C . PHE A 1 84 ? 7.981 -1.289 -3.709 1.00 96.75 84 PHE A C 1
ATOM 617 O O . PHE A 1 84 ? 7.522 -0.416 -2.971 1.00 96.75 84 PHE A O 1
ATOM 624 N N . GL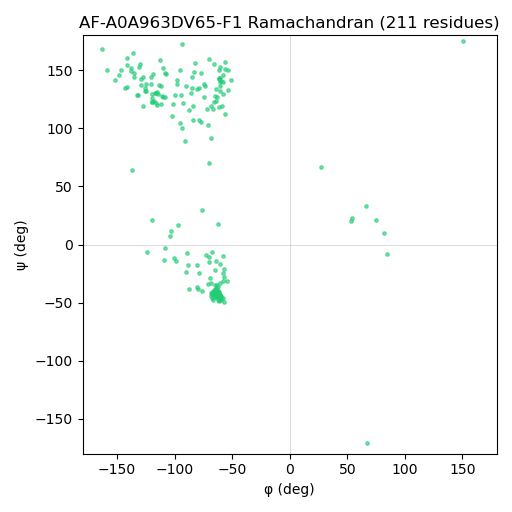U A 1 85 ? 8.661 -1.013 -4.813 1.00 95.38 85 GLU A N 1
ATOM 625 C CA . GLU A 1 85 ? 8.860 0.332 -5.326 1.00 95.38 85 GLU A CA 1
ATOM 626 C C . GLU A 1 85 ? 8.690 0.392 -6.839 1.00 95.38 85 GLU A C 1
ATOM 628 O O . GLU A 1 85 ? 8.919 -0.585 -7.548 1.00 95.38 85 GLU A O 1
ATOM 633 N N . PHE A 1 86 ? 8.224 1.540 -7.316 1.00 93.69 86 PHE A N 1
ATOM 634 C CA . PHE A 1 86 ? 7.947 1.788 -8.725 1.00 93.69 86 PHE A CA 1
ATOM 635 C C . PHE A 1 86 ? 7.822 3.289 -8.984 1.00 93.69 86 PHE A C 1
ATOM 637 O O . PHE A 1 86 ? 7.707 4.099 -8.058 1.00 93.69 86 PHE A O 1
ATOM 644 N N . VAL A 1 87 ? 7.816 3.671 -10.258 1.00 91.81 87 VAL A N 1
ATOM 645 C CA . VAL A 1 87 ? 7.504 5.039 -10.677 1.00 91.81 87 VAL A CA 1
ATOM 646 C C . VAL A 1 87 ? 6.044 5.119 -11.106 1.00 91.81 87 VAL A C 1
ATOM 648 O O . VAL A 1 87 ? 5.533 4.236 -11.787 1.00 91.81 87 VAL A O 1
ATOM 651 N N . SER A 1 88 ? 5.361 6.187 -10.704 1.00 89.69 88 SER A N 1
ATOM 652 C CA . SER A 1 88 ? 3.956 6.438 -11.017 1.00 89.69 88 SER A CA 1
ATOM 653 C C . SER A 1 88 ? 3.761 7.846 -11.552 1.00 89.69 88 SER A C 1
ATOM 655 O O . SER A 1 88 ? 4.470 8.780 -11.172 1.00 89.69 88 SER A O 1
ATOM 657 N N . LEU A 1 89 ? 2.727 8.029 -12.368 1.00 83.19 89 LEU A N 1
ATOM 658 C CA . LEU A 1 89 ? 2.191 9.362 -12.624 1.00 83.19 89 LEU A CA 1
ATOM 659 C C . LEU A 1 89 ? 1.384 9.838 -11.403 1.00 83.19 89 LEU A C 1
ATOM 661 O O . LEU A 1 89 ? 0.655 9.040 -10.808 1.00 83.19 89 LEU A O 1
ATOM 665 N N . PRO A 1 90 ? 1.504 11.108 -10.985 1.00 72.00 90 PRO A N 1
ATOM 666 C CA . PRO A 1 90 ? 0.646 11.655 -9.946 1.00 72.00 90 PRO A CA 1
ATOM 667 C C . PRO A 1 90 ? -0.795 11.815 -10.473 1.00 72.00 90 PRO A C 1
ATOM 669 O O . PRO A 1 90 ? -1.011 11.902 -11.686 1.00 72.00 90 PRO A O 1
ATOM 672 N N . PRO A 1 91 ? -1.807 11.903 -9.587 1.00 62.53 91 PRO A N 1
ATOM 673 C CA . PRO A 1 91 ? -3.174 12.233 -9.989 1.00 62.53 91 PRO A CA 1
ATOM 674 C C . PRO A 1 91 ? -3.228 13.535 -10.806 1.00 62.53 91 PRO A C 1
ATOM 676 O O . PRO A 1 91 ? -2.439 14.442 -10.558 1.00 62.53 91 PRO A O 1
ATOM 679 N N . GLN A 1 92 ? -4.191 13.678 -11.728 1.00 58.16 92 GLN A N 1
ATOM 680 C CA . GLN A 1 92 ? -4.262 14.826 -12.657 1.00 58.16 92 GLN A CA 1
ATOM 681 C C . GLN A 1 92 ? -4.251 16.206 -11.971 1.00 58.16 92 GLN A C 1
ATOM 683 O O . GLN A 1 92 ? -3.697 17.156 -12.516 1.00 58.16 92 GLN A O 1
ATOM 688 N N . ALA A 1 93 ? -4.798 16.313 -10.754 1.00 52.38 93 ALA A N 1
ATOM 689 C CA . ALA A 1 93 ? -4.764 17.538 -9.947 1.00 52.38 93 ALA A CA 1
ATOM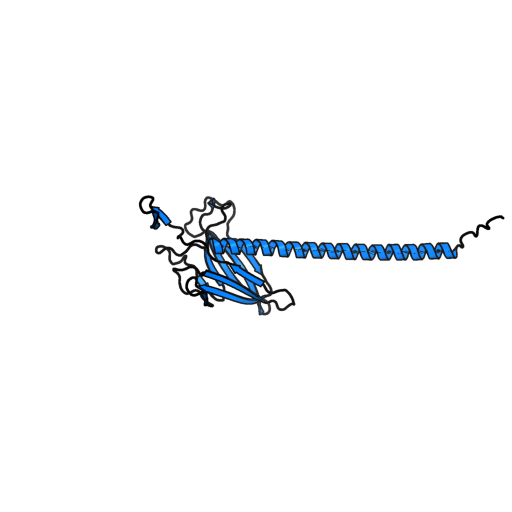 690 C C . ALA A 1 93 ? -3.341 17.971 -9.520 1.00 52.38 93 ALA A C 1
ATOM 692 O O . ALA A 1 93 ? -3.143 19.096 -9.073 1.00 52.38 93 ALA A O 1
ATOM 693 N N . ALA A 1 94 ? -2.357 17.080 -9.656 1.00 58.44 94 ALA A N 1
ATOM 694 C CA . ALA A 1 94 ? -0.959 17.226 -9.262 1.00 58.44 94 ALA A CA 1
ATOM 695 C C . ALA A 1 94 ? 0.004 17.104 -10.469 1.00 58.44 94 ALA A C 1
ATOM 697 O O . ALA A 1 94 ? 1.196 16.844 -10.301 1.00 58.44 94 ALA A O 1
ATOM 698 N N . SER A 1 95 ? -0.494 17.312 -11.695 1.00 58.41 95 SER A N 1
ATOM 699 C CA . SER A 1 95 ? 0.246 17.138 -12.959 1.00 58.41 95 SER A CA 1
ATOM 700 C C . SER A 1 95 ? 1.536 17.967 -13.087 1.00 58.41 95 SER A C 1
ATOM 702 O O . SER A 1 95 ? 2.429 17.582 -13.834 1.00 58.41 95 SER A O 1
ATOM 704 N N . GLY A 1 96 ? 1.691 19.056 -12.323 1.00 59.47 96 GLY A N 1
ATOM 705 C CA . GLY A 1 96 ? 2.902 19.896 -12.322 1.00 59.47 96 GLY A CA 1
ATOM 706 C C . GLY A 1 96 ? 4.140 19.290 -11.637 1.00 59.47 96 GLY A C 1
ATOM 707 O O . GLY A 1 96 ? 5.228 19.856 -11.734 1.00 59.47 96 GLY A O 1
ATOM 708 N N . ILE A 1 97 ? 3.997 18.155 -10.942 1.00 65.69 97 ILE A N 1
ATOM 709 C CA . ILE A 1 97 ? 5.088 17.504 -10.186 1.00 65.69 97 ILE A CA 1
ATOM 710 C C . ILE A 1 97 ? 5.896 16.527 -11.062 1.00 65.69 97 ILE A C 1
ATOM 712 O O . ILE A 1 97 ? 7.041 16.198 -10.741 1.00 65.69 97 ILE A O 1
ATOM 716 N N . GLY A 1 98 ? 5.338 16.116 -12.206 1.00 76.00 98 GLY A N 1
ATOM 717 C CA . GLY A 1 98 ? 5.906 15.050 -13.029 1.00 76.00 98 GLY A CA 1
ATOM 718 C C . GLY A 1 98 ? 5.842 13.685 -12.327 1.00 76.00 98 GLY A C 1
ATOM 719 O O . GLY A 1 98 ? 5.188 13.557 -11.289 1.00 76.00 98 GLY A O 1
ATOM 720 N N . PRO A 1 99 ? 6.486 12.646 -12.882 1.00 82.75 99 PRO A N 1
ATOM 721 C CA . PRO A 1 99 ? 6.485 11.314 -12.287 1.00 82.75 99 PRO A CA 1
ATOM 722 C C . PRO A 1 99 ? 7.053 11.308 -10.860 1.00 82.75 99 PRO A C 1
ATOM 724 O O . PRO A 1 99 ? 7.994 12.039 -10.538 1.00 82.75 99 PRO A O 1
ATOM 727 N N . VAL A 1 100 ? 6.502 10.444 -10.012 1.00 85.31 100 VAL A N 1
ATOM 728 C CA . VAL A 1 100 ? 6.911 10.263 -8.614 1.00 85.31 100 VAL A CA 1
ATOM 729 C C . VAL A 1 100 ? 7.391 8.838 -8.389 1.00 85.31 100 VAL A C 1
ATOM 731 O O . VAL A 1 100 ? 6.874 7.902 -8.999 1.00 85.31 100 VAL A O 1
ATOM 734 N N . ARG A 1 101 ? 8.366 8.660 -7.498 1.00 90.25 101 ARG A N 1
ATOM 735 C CA . ARG A 1 101 ? 8.724 7.342 -6.984 1.00 90.25 101 ARG A CA 1
ATOM 736 C C . ARG A 1 101 ? 7.819 7.016 -5.805 1.00 90.25 101 ARG A C 1
ATOM 738 O O . ARG A 1 101 ? 7.649 7.822 -4.891 1.00 90.25 101 ARG A O 1
ATOM 745 N N . VAL A 1 102 ? 7.241 5.827 -5.844 1.00 92.06 102 VAL A N 1
ATOM 746 C CA . VAL A 1 102 ? 6.360 5.292 -4.814 1.00 92.06 102 VAL A CA 1
ATOM 747 C C . VAL A 1 102 ? 7.041 4.079 -4.211 1.00 92.06 102 VAL A C 1
ATOM 749 O O . VAL A 1 102 ? 7.506 3.208 -4.942 1.00 92.06 102 VAL A O 1
ATOM 752 N N . ARG A 1 103 ? 7.094 4.016 -2.883 1.00 95.44 103 ARG A N 1
ATOM 753 C CA . ARG A 1 103 ? 7.634 2.878 -2.144 1.00 95.44 103 ARG A CA 1
ATOM 754 C C . ARG A 1 103 ? 6.670 2.474 -1.039 1.00 95.44 103 ARG A C 1
ATOM 756 O O . ARG A 1 103 ? 6.251 3.302 -0.235 1.00 95.44 103 ARG A O 1
ATOM 763 N N . VAL A 1 104 ? 6.334 1.195 -0.996 1.00 96.56 104 VAL A N 1
ATOM 764 C CA . VAL A 1 104 ? 5.566 0.573 0.081 1.00 96.56 104 VAL A CA 1
ATOM 765 C C . VAL A 1 104 ? 6.503 -0.336 0.853 1.00 96.56 104 VAL A C 1
ATOM 767 O O . VAL A 1 104 ? 7.172 -1.166 0.245 1.00 96.56 104 VAL A O 1
ATOM 770 N N . ILE A 1 105 ? 6.568 -0.164 2.171 1.00 97.25 105 ILE A N 1
ATOM 771 C CA . ILE A 1 105 ? 7.525 -0.862 3.038 1.00 97.25 105 ILE A CA 1
ATOM 772 C C . ILE A 1 105 ? 6.782 -1.503 4.204 1.00 97.25 105 ILE A C 1
ATOM 774 O O . ILE A 1 105 ? 5.902 -0.879 4.806 1.00 97.25 105 ILE A O 1
ATOM 778 N N . VAL A 1 106 ? 7.165 -2.734 4.528 1.00 97.06 106 VAL A N 1
ATOM 779 C CA . VAL A 1 106 ? 6.821 -3.419 5.770 1.00 97.06 106 VAL A CA 1
ATOM 780 C C . VAL A 1 106 ? 7.974 -3.217 6.745 1.00 97.06 106 VAL A C 1
ATOM 782 O O . VAL A 1 106 ? 9.028 -3.836 6.615 1.00 97.06 106 VAL A O 1
ATOM 785 N N . ASP A 1 107 ? 7.777 -2.338 7.722 1.00 95.00 107 ASP A N 1
ATOM 786 C CA . ASP A 1 107 ? 8.773 -2.080 8.757 1.00 95.00 107 ASP A CA 1
ATOM 787 C C . ASP A 1 107 ? 8.439 -2.871 10.025 1.00 95.00 107 ASP A C 1
ATOM 789 O O . ASP A 1 107 ? 7.269 -2.924 10.420 1.00 95.00 107 ASP A O 1
ATOM 793 N N . PRO A 1 108 ? 9.441 -3.411 10.738 1.00 93.75 108 PRO A N 1
ATOM 794 C CA . PRO A 1 108 ? 9.219 -3.885 12.090 1.00 93.75 108 PRO A CA 1
ATOM 795 C C . PRO A 1 108 ? 8.781 -2.724 12.996 1.00 93.75 108 PRO A C 1
ATOM 797 O O . PRO A 1 108 ? 9.236 -1.572 12.903 1.00 93.75 108 PRO A O 1
ATOM 800 N N . GLU A 1 109 ? 7.871 -3.054 13.895 1.00 89.38 109 GLU A N 1
ATOM 801 C CA . GLU A 1 109 ? 7.417 -2.238 15.005 1.00 89.38 109 GLU A CA 1
ATOM 802 C C . GLU A 1 109 ? 7.866 -2.908 16.318 1.00 89.38 109 GLU A C 1
ATOM 804 O O . GLU A 1 109 ? 8.236 -4.086 16.361 1.00 89.38 109 GLU A O 1
ATOM 809 N N . GLY A 1 110 ? 7.941 -2.132 17.401 1.00 87.12 110 GLY A N 1
ATOM 810 C CA . GLY A 1 110 ? 8.311 -2.675 18.707 1.00 87.12 110 GLY A CA 1
ATOM 811 C C . GLY A 1 110 ? 7.380 -3.818 19.132 1.00 87.12 110 GLY A C 1
ATOM 812 O O . GLY A 1 110 ? 6.210 -3.859 18.761 1.00 87.12 110 GLY A O 1
ATOM 813 N N . GLY A 1 111 ? 7.895 -4.760 19.924 1.00 86.25 111 GLY A N 1
ATOM 814 C CA . GLY A 1 111 ? 7.078 -5.856 20.460 1.00 86.25 111 GLY A CA 1
ATOM 815 C C . GLY A 1 111 ? 6.722 -6.959 19.456 1.00 86.25 111 GLY A C 1
ATOM 816 O O . GLY A 1 111 ? 5.766 -7.685 19.691 1.00 86.25 111 GLY A O 1
ATOM 817 N N . GLY A 1 112 ? 7.475 -7.101 18.357 1.00 90.12 112 GLY A N 1
ATOM 818 C CA . GLY A 1 112 ? 7.296 -8.195 17.389 1.00 90.12 112 GLY A CA 1
ATOM 819 C C . GLY A 1 112 ? 6.180 -7.969 16.368 1.00 90.12 112 GLY A C 1
ATOM 820 O O . GLY A 1 112 ? 5.838 -8.885 15.629 1.00 90.12 112 GLY A O 1
ATOM 821 N N . THR A 1 113 ? 5.633 -6.756 16.319 1.00 94.31 113 THR A N 1
ATOM 822 C CA . THR A 1 113 ? 4.623 -6.350 15.340 1.00 94.31 113 THR A CA 1
ATOM 823 C C . THR A 1 113 ? 5.274 -5.691 14.122 1.00 94.31 113 THR A C 1
ATOM 825 O O . THR A 1 113 ? 6.483 -5.459 14.076 1.00 94.31 113 THR A O 1
ATOM 828 N N . GLN A 1 114 ? 4.478 -5.410 13.099 1.00 95.94 114 GLN A N 1
ATOM 829 C CA . GLN A 1 114 ? 4.870 -4.807 11.835 1.00 95.94 114 GLN A CA 1
ATOM 830 C C . GLN A 1 114 ? 3.949 -3.629 11.509 1.00 95.94 114 GLN A C 1
ATOM 832 O O . GLN A 1 114 ? 2.785 -3.569 11.920 1.00 95.94 114 GLN A O 1
ATOM 837 N N . ARG A 1 115 ? 4.458 -2.697 10.707 1.00 95.12 115 ARG A N 1
ATOM 838 C CA . ARG A 1 115 ? 3.689 -1.590 10.134 1.00 95.12 115 ARG A CA 1
ATOM 839 C C . ARG A 1 115 ? 3.883 -1.534 8.630 1.00 95.12 115 ARG A C 1
ATOM 841 O O . ARG A 1 115 ? 4.977 -1.767 8.126 1.00 95.12 115 ARG A O 1
ATOM 848 N N . LEU A 1 116 ? 2.818 -1.171 7.928 1.00 96.12 116 LEU A N 1
ATOM 849 C CA . LEU A 1 116 ? 2.825 -0.934 6.493 1.00 96.12 116 LEU A CA 1
ATOM 850 C C . LEU A 1 116 ? 2.857 0.573 6.244 1.00 96.12 116 LEU A C 1
ATOM 852 O O . LEU A 1 116 ? 1.950 1.293 6.671 1.00 96.12 116 LEU A O 1
ATOM 856 N N . ALA A 1 117 ? 3.882 1.053 5.548 1.00 94.62 117 ALA A N 1
ATOM 857 C CA . ALA A 1 117 ? 4.062 2.465 5.238 1.00 94.62 117 ALA A CA 1
ATOM 858 C C . ALA A 1 117 ? 4.104 2.717 3.727 1.00 94.62 117 ALA A C 1
ATOM 860 O O . ALA A 1 117 ? 4.654 1.924 2.967 1.00 94.62 117 ALA A O 1
ATOM 861 N N . LEU A 1 118 ? 3.547 3.853 3.311 1.00 92.25 118 LEU A N 1
ATOM 862 C CA . LEU A 1 118 ? 3.610 4.401 1.961 1.00 92.25 118 LEU A CA 1
ATOM 863 C C . LEU A 1 118 ? 4.524 5.623 1.961 1.00 92.25 118 LEU A C 1
ATOM 865 O O . LEU A 1 118 ? 4.319 6.559 2.732 1.00 92.25 118 LEU A O 1
ATOM 869 N N . HIS A 1 119 ? 5.500 5.620 1.069 1.00 91.81 119 HIS A N 1
ATOM 870 C CA . HIS A 1 119 ? 6.406 6.722 0.803 1.00 91.81 119 HIS A CA 1
ATOM 871 C C . HIS A 1 119 ? 6.201 7.177 -0.636 1.00 91.81 119 HIS A C 1
ATOM 873 O O . HIS A 1 119 ? 6.206 6.359 -1.557 1.00 91.81 119 HIS A O 1
ATOM 879 N N . ILE A 1 120 ? 6.031 8.479 -0.830 1.00 86.88 120 ILE A N 1
ATOM 880 C CA . ILE A 1 120 ? 6.017 9.095 -2.155 1.00 86.88 120 ILE A CA 1
ATOM 881 C C . ILE A 1 120 ? 7.079 10.185 -2.148 1.00 86.88 120 ILE A C 1
ATOM 883 O O . ILE A 1 120 ? 7.136 10.981 -1.212 1.00 86.88 120 ILE A O 1
ATOM 887 N N . GLU A 1 121 ? 7.918 10.195 -3.178 1.00 85.44 121 GLU A N 1
ATOM 888 C CA . GLU A 1 121 ? 8.949 11.206 -3.393 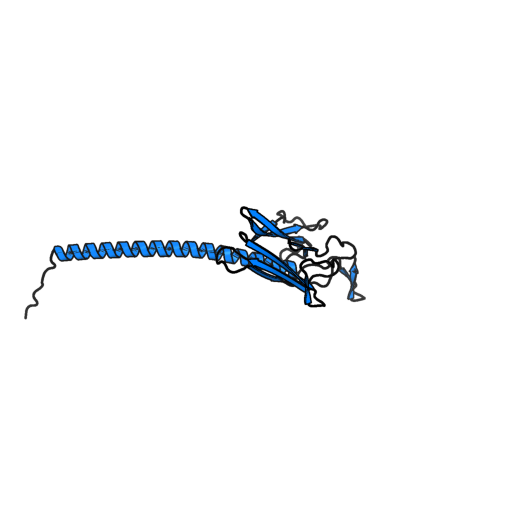1.00 85.44 121 GLU A CA 1
ATOM 889 C C . GLU A 1 121 ? 9.003 11.617 -4.875 1.00 85.44 121 GLU A C 1
ATOM 891 O O . GLU A 1 121 ? 8.661 10.823 -5.757 1.00 85.44 121 GLU A O 1
ATOM 896 N N . PRO A 1 122 ? 9.428 12.848 -5.204 1.00 79.69 122 PRO A N 1
ATOM 897 C CA . PRO A 1 122 ? 9.659 13.237 -6.591 1.00 79.69 122 PRO A CA 1
ATOM 898 C C . PRO A 1 122 ? 10.716 12.346 -7.257 1.00 79.69 122 PRO A C 1
ATOM 900 O O . PRO A 1 122 ? 11.735 12.017 -6.647 1.00 79.69 122 PRO A O 1
ATOM 903 N N . ARG A 1 123 ? 10.514 11.994 -8.531 1.00 80.88 123 ARG A N 1
ATOM 904 C CA . ARG A 1 123 ? 11.530 11.277 -9.312 1.00 80.88 123 ARG A CA 1
ATOM 905 C C . ARG A 1 123 ? 12.777 12.148 -9.493 1.00 80.88 123 ARG A C 1
ATOM 907 O O . ARG A 1 123 ? 12.679 13.320 -9.864 1.00 80.88 123 ARG A O 1
ATOM 914 N N . ALA A 1 124 ? 13.955 11.565 -9.274 1.00 68.44 124 ALA A N 1
ATOM 915 C CA . ALA A 1 124 ? 15.230 12.238 -9.507 1.00 68.44 124 ALA A CA 1
ATOM 916 C C . ALA A 1 124 ? 15.336 12.700 -10.974 1.00 68.44 124 ALA A C 1
ATOM 918 O O . ALA A 1 124 ? 15.070 11.928 -11.888 1.00 68.44 124 ALA A O 1
ATOM 919 N N . GLY A 1 125 ? 15.688 13.968 -11.203 1.00 63.53 125 GLY A N 1
ATOM 920 C CA . GLY A 1 125 ? 15.775 14.546 -12.551 1.00 63.53 125 GLY A CA 1
ATOM 921 C C . GLY A 1 125 ? 14.452 15.064 -13.132 1.00 63.53 125 GLY A C 1
ATOM 922 O O . GLY A 1 125 ? 14.480 15.764 -14.144 1.00 63.53 125 GLY A O 1
ATOM 923 N N . SER A 1 126 ? 13.305 14.823 -12.481 1.00 60.69 126 SER A N 1
ATOM 924 C CA . SER A 1 126 ? 12.061 15.517 -12.828 1.00 60.69 126 SER A CA 1
ATOM 925 C C . SER A 1 126 ? 12.238 17.013 -12.552 1.00 60.69 126 SER A C 1
ATOM 927 O O . SER A 1 126 ? 12.555 17.410 -11.426 1.00 60.69 126 SER A O 1
ATOM 929 N N . ARG A 1 127 ? 12.021 17.868 -13.564 1.00 53.75 127 ARG A N 1
ATOM 930 C CA . ARG A 1 127 ? 11.818 19.312 -13.356 1.00 53.75 127 ARG A CA 1
ATOM 931 C C . ARG A 1 127 ? 10.454 19.496 -12.694 1.00 53.75 127 ARG A C 1
ATOM 933 O O . ARG A 1 127 ? 9.516 19.965 -13.329 1.00 53.75 127 ARG A O 1
ATOM 940 N N . ALA A 1 128 ? 10.334 19.097 -11.430 1.00 53.81 128 ALA A N 1
ATOM 941 C CA . ALA A 1 128 ? 9.182 19.440 -10.620 1.00 53.81 128 ALA A CA 1
ATOM 942 C C . ALA A 1 128 ? 9.085 20.967 -10.643 1.00 53.81 128 ALA A C 1
ATOM 944 O O . ALA A 1 128 ? 9.982 21.665 -10.158 1.00 53.81 128 ALA A O 1
ATOM 945 N N . VAL A 1 129 ? 8.041 21.493 -11.281 1.00 48.44 129 VAL A N 1
ATOM 946 C CA . VAL A 1 129 ? 7.787 22.929 -11.318 1.00 48.44 129 VAL A CA 1
ATOM 947 C C . VAL A 1 129 ? 7.411 23.314 -9.897 1.00 48.44 129 VAL A C 1
ATOM 949 O O . VAL A 1 129 ? 6.261 23.158 -9.508 1.00 48.44 129 VAL A O 1
ATOM 952 N N . GLN A 1 130 ? 8.418 23.706 -9.108 1.00 46.16 130 GLN A N 1
ATOM 953 C CA . GLN A 1 130 ? 8.324 24.320 -7.782 1.00 46.16 130 GLN A CA 1
ATOM 954 C C . GLN A 1 130 ? 7.043 23.937 -7.026 1.00 46.16 130 GLN A C 1
ATOM 956 O O . GLN A 1 130 ? 6.173 24.776 -6.780 1.00 46.16 130 GLN A O 1
ATOM 961 N N . ALA A 1 131 ? 6.902 22.661 -6.657 1.00 50.16 131 ALA A N 1
ATOM 962 C CA . ALA A 1 131 ? 5.889 22.304 -5.678 1.00 50.16 131 ALA A CA 1
ATOM 963 C C . ALA A 1 131 ? 6.216 23.097 -4.401 1.00 50.16 131 ALA A C 1
ATOM 965 O O . ALA A 1 131 ? 7.307 22.970 -3.849 1.00 50.16 131 ALA A O 1
ATOM 966 N N . ARG A 1 132 ? 5.293 23.963 -3.959 1.00 45.59 132 ARG A N 1
ATOM 967 C CA . ARG A 1 132 ? 5.460 24.859 -2.793 1.00 45.59 132 ARG A CA 1
ATOM 968 C C . ARG A 1 132 ? 5.767 24.127 -1.476 1.00 45.59 132 ARG A C 1
ATOM 970 O O . ARG A 1 132 ? 6.106 24.782 -0.497 1.00 45.59 132 ARG A O 1
ATOM 977 N N . ALA A 1 133 ? 5.657 22.802 -1.448 1.00 48.78 133 ALA A N 1
ATOM 978 C CA . ALA A 1 133 ? 6.014 21.954 -0.323 1.00 48.78 133 ALA A CA 1
ATOM 979 C C . ALA A 1 133 ? 6.811 20.733 -0.821 1.00 48.78 133 ALA A C 1
ATOM 981 O O . ALA A 1 133 ? 6.512 20.220 -1.905 1.00 48.78 133 ALA A O 1
ATOM 982 N N . PRO A 1 134 ? 7.804 20.247 -0.052 1.00 51.47 134 PRO A N 1
ATOM 983 C CA . PRO A 1 134 ? 8.508 19.019 -0.388 1.00 51.47 134 PRO A CA 1
ATOM 984 C C . PRO A 1 134 ? 7.510 17.859 -0.400 1.00 51.47 134 PRO A C 1
ATOM 986 O O . PRO A 1 134 ? 6.915 17.525 0.620 1.00 51.47 134 PRO A O 1
ATOM 989 N N . LEU A 1 135 ? 7.346 17.223 -1.559 1.00 63.84 135 LEU A N 1
ATOM 990 C CA . LEU A 1 135 ? 6.496 16.044 -1.744 1.00 63.84 135 LEU A CA 1
ATOM 991 C C . LEU A 1 135 ? 7.144 14.768 -1.187 1.00 63.84 135 LEU A C 1
ATOM 993 O O . LEU A 1 135 ? 6.933 13.696 -1.731 1.00 63.84 135 LEU A O 1
ATOM 997 N N . ASN A 1 136 ? 7.975 14.892 -0.151 1.00 65.00 136 ASN A N 1
ATOM 998 C CA . ASN A 1 136 ? 8.533 13.757 0.567 1.00 65.00 136 ASN A CA 1
ATOM 999 C C . ASN A 1 136 ? 7.582 13.435 1.713 1.00 65.00 136 ASN A C 1
ATOM 1001 O O . ASN A 1 136 ? 7.671 14.010 2.800 1.00 65.00 136 ASN A O 1
ATOM 1005 N N . ALA A 1 137 ? 6.611 12.585 1.414 1.00 77.06 137 ALA A N 1
ATOM 1006 C CA . ALA A 1 137 ? 5.543 12.270 2.336 1.00 77.06 137 ALA A CA 1
ATOM 1007 C C . ALA A 1 137 ? 5.556 10.781 2.663 1.00 77.06 137 ALA A C 1
ATOM 1009 O O . ALA A 1 137 ? 5.600 9.918 1.783 1.00 77.06 137 ALA A O 1
ATOM 1010 N N . ARG A 1 138 ? 5.526 10.505 3.967 1.00 86.94 138 ARG A N 1
ATOM 1011 C CA . ARG A 1 138 ? 5.456 9.169 4.544 1.00 86.94 138 ARG A CA 1
ATOM 1012 C C . ARG A 1 138 ? 4.144 9.040 5.304 1.00 86.94 138 ARG A C 1
ATOM 1014 O O . ARG A 1 138 ? 3.915 9.782 6.255 1.00 86.94 138 ARG A O 1
ATOM 1021 N N . TRP A 1 139 ? 3.327 8.066 4.926 1.00 87.94 139 TRP A N 1
ATOM 1022 C CA . TRP A 1 139 ? 2.063 7.753 5.588 1.00 87.94 139 TRP A CA 1
ATOM 1023 C C . TRP A 1 139 ? 2.064 6.321 6.105 1.00 87.94 139 TRP A C 1
ATOM 1025 O O . TRP A 1 139 ? 2.509 5.404 5.418 1.00 87.94 139 TRP A O 1
ATOM 1035 N N . VAL A 1 140 ? 1.538 6.117 7.310 1.00 91.81 140 VAL A N 1
ATOM 1036 C CA . VAL A 1 140 ? 1.317 4.779 7.868 1.00 91.81 140 VAL A CA 1
ATOM 1037 C C . VAL A 1 140 ? -0.055 4.298 7.403 1.00 91.81 140 VAL A C 1
ATOM 1039 O O . VAL A 1 140 ? -1.069 4.902 7.736 1.00 91.81 140 VAL A O 1
ATOM 1042 N N . LEU A 1 141 ? -0.084 3.226 6.612 1.00 91.62 141 LEU A N 1
ATOM 1043 C CA . LEU A 1 141 ? -1.319 2.621 6.102 1.00 91.62 141 LEU A CA 1
ATOM 1044 C C . LEU A 1 141 ? -1.972 1.715 7.151 1.00 91.62 141 LEU A C 1
ATOM 1046 O O . LEU A 1 141 ? -3.197 1.635 7.244 1.00 91.62 141 LEU A O 1
ATOM 1050 N N . ALA A 1 142 ? -1.143 1.010 7.922 1.00 92.50 142 ALA A N 1
ATOM 1051 C CA . ALA A 1 142 ? -1.557 0.134 9.008 1.00 92.50 142 ALA A CA 1
ATOM 1052 C C . ALA A 1 142 ? -0.392 -0.099 9.987 1.00 92.50 142 ALA A C 1
ATOM 1054 O O . ALA A 1 142 ? 0.769 -0.097 9.584 1.00 92.50 142 ALA A O 1
ATOM 1055 N N . GLN A 1 143 ? -0.715 -0.318 11.262 1.00 93.06 143 GLN A N 1
ATOM 1056 C CA . GLN A 1 143 ? 0.239 -0.548 12.357 1.00 93.06 143 GLN A CA 1
ATOM 1057 C C . GLN A 1 143 ? -0.283 -1.620 13.321 1.00 93.06 143 GLN A C 1
ATOM 1059 O O . GLN A 1 143 ? -1.496 -1.872 13.361 1.00 93.06 143 GLN A O 1
ATOM 1064 N N . GLY A 1 144 ? 0.605 -2.216 14.115 1.00 93.69 144 GLY A N 1
ATOM 1065 C CA . GLY A 1 144 ? 0.288 -3.319 15.017 1.00 93.69 144 GLY A CA 1
ATOM 1066 C C . GLY A 1 144 ? -0.112 -4.599 14.284 1.00 93.69 144 GLY A C 1
ATOM 1067 O O . GLY A 1 144 ? -0.999 -5.307 14.756 1.00 93.69 144 GLY A O 1
ATOM 1068 N N . LEU A 1 145 ? 0.461 -4.846 13.102 1.00 95.19 145 LEU A N 1
ATOM 1069 C CA . LEU A 1 145 ? 0.231 -6.064 12.321 1.00 95.19 145 LEU A CA 1
ATOM 1070 C C . LEU A 1 145 ? 1.100 -7.189 12.889 1.00 95.19 145 LEU A C 1
ATOM 1072 O O . LEU A 1 145 ? 2.287 -6.989 13.120 1.00 95.19 145 LEU A O 1
ATOM 1076 N N . ARG A 1 146 ? 0.539 -8.378 13.087 1.00 95.62 146 ARG A N 1
ATOM 1077 C CA . ARG A 1 146 ? 1.309 -9.583 13.424 1.00 95.62 146 ARG A CA 1
ATOM 1078 C C . ARG A 1 146 ? 2.166 -10.015 12.235 1.00 95.62 146 ARG A C 1
ATOM 1080 O O . ARG A 1 146 ? 3.328 -10.378 12.390 1.00 95.62 146 ARG A O 1
ATOM 1087 N N . SER A 1 147 ? 1.568 -9.992 11.051 1.00 95.50 147 SER A N 1
ATOM 1088 C CA . SER A 1 147 ? 2.188 -10.411 9.799 1.00 95.50 147 SER A CA 1
ATOM 1089 C C . SER A 1 147 ? 1.665 -9.568 8.643 1.00 95.50 147 SER A C 1
ATOM 1091 O O . SER A 1 147 ? 0.525 -9.094 8.659 1.00 95.50 147 SER A O 1
ATOM 1093 N N . VAL A 1 148 ? 2.513 -9.387 7.634 1.00 97.06 148 VAL A N 1
ATOM 1094 C CA . VAL A 1 148 ? 2.161 -8.801 6.343 1.00 97.06 148 VAL A CA 1
ATOM 1095 C C . VAL A 1 148 ? 2.723 -9.685 5.242 1.00 97.06 148 VAL A C 1
ATOM 1097 O O . VAL A 1 148 ? 3.909 -10.010 5.233 1.00 97.06 148 VAL A O 1
ATOM 1100 N N . HIS A 1 149 ? 1.864 -10.049 4.300 1.00 97.38 149 HIS A N 1
ATOM 1101 C CA . HIS A 1 149 ? 2.212 -10.813 3.116 1.00 97.38 149 HIS A CA 1
ATOM 1102 C C . HIS A 1 149 ? 1.877 -9.999 1.875 1.00 97.38 149 HIS A C 1
ATOM 1104 O O . HIS A 1 149 ? 0.746 -9.537 1.710 1.00 97.38 149 HIS A O 1
ATOM 1110 N N . ILE A 1 150 ? 2.873 -9.831 1.009 1.00 98.12 150 ILE A N 1
ATOM 1111 C CA . ILE A 1 150 ? 2.720 -9.179 -0.287 1.00 98.12 150 ILE A CA 1
ATOM 1112 C C . ILE A 1 150 ? 2.892 -10.243 -1.363 1.00 98.12 150 ILE A C 1
ATOM 1114 O O . ILE A 1 150 ? 3.867 -10.993 -1.348 1.00 98.12 150 ILE A O 1
ATOM 1118 N N . THR A 1 151 ? 1.928 -10.312 -2.275 1.00 97.81 151 THR A N 1
ATOM 1119 C CA . THR A 1 151 ? 1.915 -11.266 -3.384 1.00 97.81 151 THR A CA 1
ATOM 1120 C C . THR A 1 151 ? 1.786 -10.518 -4.701 1.00 97.81 151 THR A C 1
ATOM 1122 O O . THR A 1 151 ? 1.010 -9.568 -4.822 1.00 97.81 151 THR A O 1
ATOM 1125 N N . TYR A 1 152 ? 2.545 -10.958 -5.697 1.00 97.38 152 TYR A N 1
ATOM 1126 C CA . TYR A 1 152 ? 2.573 -10.390 -7.038 1.00 97.38 152 TYR A CA 1
ATOM 1127 C C . TYR A 1 152 ? 2.058 -11.430 -8.026 1.00 97.38 152 TYR A C 1
ATOM 1129 O O . TYR A 1 152 ? 2.633 -12.512 -8.131 1.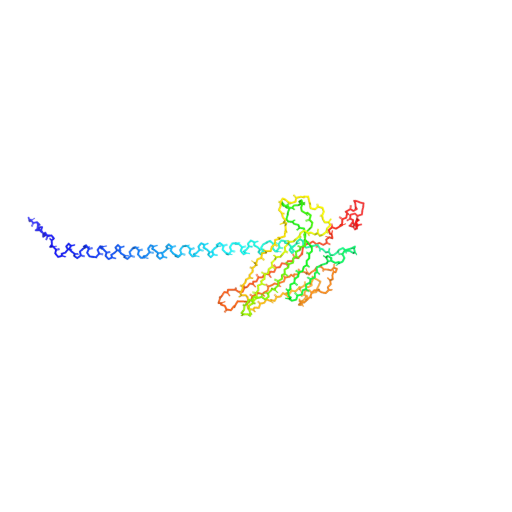00 97.38 152 TYR A O 1
ATOM 1137 N N . LEU A 1 153 ? 0.984 -11.129 -8.751 1.00 95.75 153 LEU A N 1
ATOM 1138 C CA . LEU A 1 153 ? 0.450 -12.034 -9.766 1.00 95.75 153 LEU A CA 1
ATOM 1139 C C . LEU A 1 153 ? 0.909 -11.582 -11.145 1.00 95.75 153 LEU A C 1
ATOM 1141 O O . LEU A 1 153 ? 0.714 -10.424 -11.511 1.00 95.75 153 LEU A O 1
ATOM 1145 N N . ALA A 1 154 ? 1.477 -12.490 -11.933 1.00 92.56 154 ALA A N 1
ATOM 1146 C CA . ALA A 1 154 ? 1.887 -12.191 -13.299 1.00 92.56 154 ALA A CA 1
ATOM 1147 C C . ALA A 1 154 ? 0.681 -12.072 -14.245 1.00 92.56 154 ALA A C 1
ATOM 1149 O O . ALA A 1 154 ? -0.220 -12.907 -14.224 1.00 92.56 154 ALA A O 1
ATOM 1150 N N . GLN A 1 155 ? 0.677 -11.063 -15.124 1.00 85.94 155 GLN A N 1
ATOM 1151 C CA . GLN A 1 155 ? -0.458 -10.799 -16.020 1.00 85.94 155 GLN A CA 1
ATOM 1152 C C . GLN A 1 155 ? -0.721 -11.938 -17.020 1.00 85.94 155 GLN A C 1
ATOM 1154 O O . GLN A 1 155 ? -1.876 -12.232 -17.319 1.00 85.94 155 GLN A O 1
ATOM 1159 N N . ALA A 1 156 ? 0.335 -12.571 -17.540 1.00 85.06 156 ALA A N 1
ATOM 1160 C CA . ALA A 1 156 ? 0.220 -13.587 -18.587 1.00 85.06 156 ALA A CA 1
ATOM 1161 C C . ALA A 1 156 ? -0.200 -14.968 -18.056 1.00 85.06 156 ALA A C 1
ATOM 1163 O O . ALA A 1 156 ? -0.954 -15.679 -18.714 1.00 85.06 156 ALA A O 1
ATOM 1164 N N . THR A 1 157 ? 0.297 -15.359 -16.880 1.00 87.50 157 THR A N 1
ATOM 1165 C CA . THR A 1 157 ? 0.133 -16.718 -16.335 1.00 87.50 157 THR A CA 1
ATOM 1166 C C . THR A 1 157 ? -0.813 -16.781 -15.141 1.00 87.50 157 THR A C 1
ATOM 1168 O O . THR A 1 157 ? -1.203 -17.874 -14.739 1.00 87.50 157 THR A O 1
ATOM 1171 N N . ASN A 1 158 ? -1.168 -15.630 -14.556 1.00 87.94 158 ASN A N 1
ATOM 1172 C CA . ASN A 1 158 ? -1.865 -15.525 -13.273 1.00 87.94 158 ASN A CA 1
ATOM 1173 C C . ASN A 1 158 ? -1.158 -16.285 -12.132 1.00 87.94 158 ASN A C 1
ATOM 1175 O O . ASN A 1 158 ? -1.780 -16.678 -11.146 1.00 87.94 158 ASN A O 1
ATOM 1179 N N . GLN A 1 159 ? 0.146 -16.525 -12.280 1.00 92.50 159 GLN A N 1
ATOM 1180 C CA . GLN A 1 159 ? 0.958 -17.188 -11.274 1.00 92.50 159 GLN A CA 1
ATOM 1181 C C . GLN A 1 159 ? 1.306 -16.193 -10.168 1.00 92.50 159 GLN A C 1
ATOM 1183 O O . GLN A 1 159 ? 1.683 -15.056 -10.450 1.00 92.50 159 GLN A O 1
ATOM 1188 N N . ALA A 1 160 ? 1.164 -16.629 -8.918 1.00 94.88 160 ALA A N 1
ATOM 1189 C CA . ALA A 1 160 ? 1.516 -15.854 -7.739 1.00 94.88 160 ALA A CA 1
ATOM 1190 C C . ALA A 1 160 ? 3.007 -16.007 -7.409 1.00 94.88 160 ALA A C 1
ATOM 1192 O O . ALA A 1 160 ? 3.537 -17.120 -7.378 1.00 94.88 160 ALA A O 1
ATOM 1193 N N . HIS A 1 161 ? 3.660 -14.889 -7.115 1.00 96.06 161 HIS A N 1
ATOM 1194 C CA . HIS A 1 161 ? 5.060 -14.810 -6.727 1.00 96.06 161 HIS A CA 1
ATOM 1195 C C . HIS A 1 161 ? 5.203 -13.984 -5.443 1.00 96.06 161 HIS A C 1
ATOM 1197 O O . HIS A 1 161 ? 4.522 -12.976 -5.263 1.00 96.06 161 HIS A O 1
ATOM 1203 N N . ALA A 1 162 ? 6.112 -14.393 -4.556 1.00 95.31 162 ALA A N 1
ATOM 1204 C CA . ALA A 1 162 ? 6.452 -13.634 -3.345 1.00 95.31 162 ALA A CA 1
ATOM 1205 C C . ALA A 1 162 ? 7.441 -12.484 -3.622 1.00 95.31 162 ALA A C 1
ATOM 1207 O O . ALA A 1 162 ? 7.580 -11.565 -2.819 1.00 95.31 162 ALA A O 1
ATOM 1208 N N . GLN A 1 163 ? 8.131 -12.537 -4.761 1.00 96.19 163 GLN A N 1
ATOM 1209 C CA . GLN A 1 163 ? 9.031 -11.503 -5.258 1.00 96.19 163 GLN A CA 1
ATOM 1210 C C . GLN A 1 163 ? 8.767 -11.287 -6.746 1.00 96.19 163 GLN A C 1
ATOM 1212 O O . GLN A 1 163 ? 8.389 -12.224 -7.449 1.00 96.19 163 GLN A O 1
ATOM 1217 N N . TRP A 1 164 ? 8.946 -10.060 -7.221 1.00 94.81 164 TRP A N 1
ATOM 1218 C CA . TRP A 1 164 ? 8.772 -9.726 -8.627 1.00 94.81 164 TRP A CA 1
ATOM 1219 C C . TRP A 1 164 ? 10.139 -9.615 -9.300 1.00 94.81 164 TRP A C 1
ATOM 1221 O O . TRP A 1 164 ? 10.905 -8.701 -9.001 1.00 94.81 164 TRP A O 1
ATOM 1231 N N . GLU A 1 165 ? 10.444 -10.573 -10.177 1.00 86.38 165 GLU A N 1
ATOM 1232 C CA . GLU A 1 165 ? 11.770 -10.735 -10.792 1.00 86.38 165 GLU A CA 1
ATOM 1233 C C . GLU A 1 165 ? 11.880 -10.135 -12.196 1.00 86.38 165 GLU A C 1
ATOM 1235 O O . GLU A 1 165 ? 12.993 -9.996 -12.695 1.00 86.38 165 GLU A O 1
ATOM 1240 N N . ASP A 1 166 ? 10.762 -9.796 -12.847 1.00 87.12 166 ASP A N 1
ATOM 1241 C CA . ASP A 1 166 ? 10.771 -9.242 -14.202 1.00 87.12 166 ASP A CA 1
ATOM 1242 C C . ASP A 1 166 ? 10.772 -7.705 -14.155 1.00 87.12 166 ASP A C 1
ATOM 1244 O O . ASP A 1 166 ? 9.712 -7.099 -13.982 1.00 87.12 166 ASP A O 1
ATOM 1248 N N . PRO A 1 167 ? 11.927 -7.036 -14.335 1.00 81.44 167 PRO A N 1
ATOM 1249 C CA . PRO A 1 167 ? 11.985 -5.581 -14.301 1.00 81.44 167 PRO A CA 1
ATOM 1250 C C . PRO A 1 167 ? 11.315 -4.931 -15.520 1.00 81.44 167 PRO A C 1
ATOM 1252 O O . PRO A 1 167 ? 11.078 -3.727 -15.510 1.00 81.44 167 PRO A O 1
ATOM 1255 N N . ARG A 1 168 ? 11.033 -5.682 -16.593 1.00 82.62 168 ARG A N 1
ATOM 1256 C CA . ARG A 1 168 ? 10.455 -5.139 -17.832 1.00 82.62 168 ARG A CA 1
ATOM 1257 C C . ARG A 1 168 ? 8.934 -5.159 -17.821 1.00 82.62 168 ARG A C 1
ATOM 1259 O O . ARG A 1 168 ? 8.314 -4.371 -18.530 1.00 82.62 168 ARG A O 1
ATOM 1266 N N . ALA A 1 169 ? 8.338 -6.039 -17.025 1.00 88.00 169 ALA A N 1
ATOM 1267 C CA . ALA A 1 169 ? 6.896 -6.159 -16.895 1.00 88.00 169 ALA A CA 1
ATOM 1268 C C . ALA A 1 169 ? 6.411 -5.635 -15.541 1.00 88.00 169 ALA A C 1
ATOM 1270 O O . ALA A 1 169 ? 7.072 -5.770 -14.515 1.00 88.00 169 ALA A O 1
ATOM 1271 N N . LEU A 1 170 ? 5.208 -5.069 -15.531 1.00 93.00 170 LEU A N 1
ATOM 1272 C CA . LEU A 1 170 ? 4.489 -4.803 -14.292 1.00 93.00 170 LEU A CA 1
ATOM 1273 C C . LEU A 1 170 ? 3.763 -6.079 -13.837 1.00 93.00 170 LEU A C 1
ATOM 1275 O O . LEU A 1 170 ? 3.304 -6.854 -14.685 1.00 93.00 170 LEU A O 1
ATOM 1279 N N . PRO A 1 171 ? 3.590 -6.296 -12.522 1.00 95.12 171 PRO A N 1
ATOM 1280 C CA . PRO A 1 171 ? 2.696 -7.343 -12.050 1.00 95.12 171 PRO A CA 1
ATOM 1281 C C . PRO A 1 171 ? 1.267 -7.062 -12.532 1.00 95.12 171 PRO A C 1
ATOM 1283 O O . PRO A 1 171 ? 0.814 -5.920 -12.568 1.00 95.12 171 PRO A O 1
ATOM 1286 N N . GLY A 1 172 ? 0.525 -8.112 -12.874 1.00 94.75 172 GLY A N 1
ATOM 1287 C CA . GLY A 1 172 ? -0.895 -8.025 -13.215 1.00 94.75 172 GLY A CA 1
ATOM 1288 C C . GLY A 1 172 ? -1.780 -7.680 -12.013 1.00 94.75 172 GLY A C 1
ATOM 1289 O O . GLY A 1 172 ? -2.823 -7.048 -12.186 1.00 94.75 172 GLY A O 1
ATOM 1290 N N . LEU A 1 173 ? -1.363 -8.057 -10.801 1.00 96.25 173 LEU A N 1
ATOM 1291 C CA . LEU A 1 173 ? -2.010 -7.686 -9.542 1.00 96.25 173 LEU A CA 1
ATOM 1292 C C . LEU A 1 173 ? -0.977 -7.659 -8.410 1.00 96.25 173 LEU A C 1
ATOM 1294 O O . LEU A 1 173 ? -0.099 -8.517 -8.345 1.00 96.25 173 LEU A O 1
ATOM 1298 N N . VAL A 1 174 ? -1.106 -6.689 -7.511 1.00 97.31 174 VAL A N 1
ATOM 1299 C CA . VAL A 1 174 ? -0.399 -6.647 -6.229 1.00 97.31 174 VAL A CA 1
ATOM 1300 C C . VAL A 1 174 ? -1.429 -6.849 -5.130 1.00 97.31 174 VAL A C 1
ATOM 1302 O O . VAL A 1 174 ? -2.368 -6.058 -5.021 1.00 97.31 174 VAL A O 1
ATOM 1305 N N . GLU A 1 175 ? -1.247 -7.885 -4.320 1.00 97.62 175 GLU A N 1
ATOM 1306 C CA . GLU A 1 175 ? -2.085 -8.196 -3.165 1.00 97.62 175 GLU A CA 1
ATOM 1307 C C . GLU A 1 175 ? -1.297 -8.001 -1.873 1.00 97.62 175 GLU A C 1
ATOM 1309 O O . GLU A 1 175 ? -0.137 -8.396 -1.772 1.00 97.62 175 GLU A O 1
ATOM 1314 N N . ILE A 1 176 ? -1.933 -7.386 -0.880 1.00 97.88 176 ILE A N 1
ATOM 1315 C CA . ILE A 1 176 ? -1.388 -7.164 0.455 1.00 97.88 176 ILE A CA 1
ATOM 1316 C C . ILE A 1 176 ? -2.401 -7.701 1.461 1.00 97.88 176 ILE A C 1
ATOM 1318 O O . ILE A 1 176 ? -3.536 -7.220 1.535 1.00 97.88 176 ILE A O 1
ATOM 1322 N N . VAL A 1 177 ? -1.966 -8.678 2.250 1.00 97.44 177 VAL A N 1
ATOM 1323 C CA . VAL A 1 177 ? -2.737 -9.275 3.340 1.00 97.44 177 VAL A CA 1
ATOM 1324 C C . VAL A 1 177 ? -1.991 -9.021 4.640 1.00 97.44 177 VAL A C 1
ATOM 1326 O O . VAL A 1 177 ? -0.820 -9.368 4.759 1.00 97.44 177 VAL A O 1
ATOM 1329 N N . GLY A 1 178 ? -2.651 -8.390 5.606 1.00 96.44 178 GLY A N 1
ATOM 1330 C CA . GLY A 1 178 ? -2.091 -8.134 6.929 1.00 96.44 178 GLY A CA 1
ATOM 1331 C C . GLY A 1 178 ? -2.998 -8.655 8.036 1.00 96.44 178 GLY A C 1
ATOM 1332 O O . GLY A 1 178 ? -4.203 -8.406 8.013 1.00 96.44 178 GLY A O 1
ATOM 1333 N N . GLU A 1 179 ? -2.426 -9.340 9.020 1.00 96.19 179 GLU A N 1
ATOM 1334 C CA . GLU A 1 179 ? -3.161 -9.906 10.157 1.00 96.19 179 GLU A CA 1
ATOM 1335 C C . GLU A 1 179 ? -2.893 -9.114 11.440 1.00 96.19 179 GLU A C 1
ATOM 1337 O O . GLU A 1 179 ? -1.794 -8.601 11.645 1.00 96.19 179 GLU A O 1
ATOM 1342 N N . TYR A 1 180 ? -3.892 -9.020 12.319 1.00 94.06 180 TYR A N 1
ATOM 1343 C CA . TYR A 1 180 ? -3.783 -8.378 13.634 1.00 94.06 180 TYR A CA 1
ATOM 1344 C C . TYR A 1 180 ? -3.839 -9.428 14.754 1.00 94.06 180 TYR A C 1
ATOM 1346 O O . TYR A 1 180 ? -4.446 -10.484 14.592 1.00 94.06 180 TYR A O 1
ATOM 1354 N N . ASP A 1 181 ? -3.209 -9.132 15.896 1.00 87.69 181 ASP A N 1
ATOM 1355 C CA . ASP A 1 181 ? -3.281 -9.977 17.099 1.00 87.69 181 ASP A CA 1
ATOM 1356 C C . ASP A 1 181 ? -4.607 -9.837 17.857 1.00 87.69 181 ASP A C 1
ATOM 1358 O O . ASP A 1 181 ? -5.154 -10.819 18.362 1.00 87.69 181 ASP A O 1
ATOM 1362 N N . ASP A 1 182 ? -5.124 -8.610 17.954 1.00 81.69 182 ASP A N 1
ATOM 1363 C CA . ASP A 1 182 ? -6.458 -8.367 18.496 1.00 81.69 182 ASP A CA 1
ATOM 1364 C C . ASP A 1 182 ? -7.503 -8.613 17.404 1.00 81.69 182 ASP A C 1
ATOM 1366 O O . ASP A 1 182 ? -7.191 -8.527 16.223 1.00 81.69 182 ASP A O 1
ATOM 1370 N N . HIS A 1 183 ? -8.741 -8.926 17.784 1.00 80.56 183 HIS A N 1
ATOM 1371 C CA . HIS A 1 183 ? -9.817 -9.403 16.901 1.00 80.56 183 HIS A CA 1
ATOM 1372 C C . HIS A 1 183 ? -10.273 -8.413 15.795 1.00 80.56 183 HIS A C 1
ATOM 1374 O O . HIS A 1 183 ? -11.364 -8.561 15.242 1.00 80.56 183 HIS A O 1
ATOM 1380 N N . ARG A 1 184 ? -9.473 -7.392 15.467 1.00 85.69 184 ARG A N 1
ATOM 1381 C CA . ARG A 1 184 ? -9.578 -6.571 14.261 1.00 85.69 184 ARG A CA 1
ATOM 1382 C C . ARG A 1 184 ? -9.644 -7.435 12.999 1.00 85.69 184 ARG A C 1
ATOM 1384 O O . ARG A 1 184 ? -8.926 -8.419 12.838 1.00 85.69 184 ARG A O 1
ATOM 1391 N N . ALA A 1 185 ? -10.473 -6.992 12.057 1.00 88.06 185 ALA A N 1
ATOM 1392 C CA . ALA A 1 185 ? -10.512 -7.566 10.719 1.00 88.06 185 ALA A CA 1
ATOM 1393 C C . ALA A 1 185 ? -9.144 -7.417 10.020 1.00 88.06 185 ALA A C 1
ATOM 1395 O O . ALA A 1 185 ? -8.494 -6.375 10.183 1.00 88.06 185 ALA A O 1
ATOM 1396 N N . PRO A 1 186 ? -8.717 -8.413 9.224 1.00 92.19 186 PRO A N 1
ATOM 1397 C CA . PRO A 1 186 ? -7.452 -8.348 8.504 1.00 92.19 186 PRO A CA 1
ATOM 1398 C C . PRO A 1 186 ? -7.428 -7.172 7.519 1.00 92.19 186 PRO A C 1
ATOM 1400 O O . PRO A 1 186 ? -8.450 -6.763 6.963 1.00 92.19 186 PRO A O 1
ATOM 1403 N N . LEU A 1 187 ? -6.235 -6.626 7.282 1.00 93.12 187 LEU A N 1
ATOM 1404 C CA . LEU A 1 187 ? -5.996 -5.720 6.167 1.00 93.12 187 LEU A CA 1
ATOM 1405 C C . LEU A 1 187 ? -6.018 -6.541 4.876 1.00 93.12 187 LEU A C 1
ATOM 1407 O O . LEU A 1 187 ? -5.148 -7.379 4.675 1.00 93.12 187 LEU A O 1
ATOM 1411 N N . LEU A 1 188 ? -6.971 -6.253 3.995 1.00 94.88 188 LEU A N 1
ATOM 1412 C CA . LEU A 1 188 ? -7.033 -6.824 2.654 1.00 94.88 188 LEU A CA 1
ATOM 1413 C C . LEU A 1 188 ? -6.966 -5.689 1.638 1.00 94.88 188 LEU A C 1
ATOM 1415 O O . LEU A 1 188 ? -7.784 -4.767 1.668 1.00 94.88 188 LEU A O 1
ATOM 1419 N N . PHE A 1 189 ? -5.980 -5.742 0.752 1.00 96.19 189 PHE A N 1
ATOM 1420 C CA . PHE A 1 189 ? -5.806 -4.758 -0.305 1.00 96.19 189 PHE A CA 1
ATOM 1421 C C . PHE A 1 189 ? -5.312 -5.437 -1.578 1.00 96.19 189 PHE A C 1
ATOM 1423 O O . PHE A 1 189 ? -4.381 -6.232 -1.537 1.00 96.19 189 PHE A O 1
ATOM 1430 N N . ALA A 1 190 ? -5.910 -5.085 -2.713 1.00 96.38 190 ALA A N 1
ATOM 1431 C CA . ALA A 1 190 ? -5.480 -5.557 -4.018 1.00 96.38 190 ALA A CA 1
ATOM 1432 C C . ALA A 1 190 ? -5.587 -4.422 -5.041 1.00 96.38 190 ALA A C 1
ATOM 1434 O O . ALA A 1 190 ? -6.584 -3.694 -5.076 1.00 96.38 190 ALA A O 1
ATOM 1435 N N . ALA A 1 191 ? -4.564 -4.260 -5.876 1.00 95.56 191 ALA A N 1
ATOM 1436 C CA . ALA A 1 191 ? -4.561 -3.260 -6.935 1.00 95.56 191 ALA A CA 1
ATOM 1437 C C . ALA A 1 191 ? -3.767 -3.732 -8.151 1.00 95.56 191 ALA A C 1
ATOM 1439 O O . ALA A 1 191 ? -2.766 -4.435 -8.034 1.00 95.56 191 ALA A O 1
ATOM 1440 N N . ARG A 1 192 ? -4.228 -3.321 -9.332 1.00 94.62 192 ARG A N 1
ATOM 1441 C CA . ARG A 1 192 ? -3.650 -3.698 -10.621 1.00 94.62 192 ARG A CA 1
ATOM 1442 C C . ARG A 1 192 ? -3.095 -2.461 -11.340 1.00 94.62 192 ARG A C 1
ATOM 1444 O O . ARG A 1 192 ? -3.861 -1.505 -11.514 1.00 94.62 192 ARG A O 1
ATOM 1451 N N . PRO A 1 193 ? -1.849 -2.509 -11.838 1.00 92.50 193 PRO A N 1
ATOM 1452 C CA . PRO A 1 193 ? -1.332 -1.569 -12.825 1.00 92.50 193 PRO A CA 1
ATOM 1453 C C . PRO A 1 193 ? -2.149 -1.541 -14.118 1.00 92.50 193 PRO A C 1
ATOM 1455 O O . PRO A 1 193 ? -2.635 -2.568 -14.602 1.00 92.50 193 PRO A O 1
ATOM 1458 N N . ARG A 1 194 ? -2.353 -0.343 -14.669 1.00 88.69 194 ARG A N 1
ATOM 1459 C CA . ARG A 1 194 ? -3.189 -0.131 -15.862 1.00 88.69 194 ARG A CA 1
ATOM 1460 C C . ARG A 1 194 ? -2.472 0.569 -17.008 1.00 88.69 194 ARG A C 1
ATOM 1462 O O . ARG A 1 194 ? -3.076 0.691 -18.066 1.00 88.69 194 ARG A O 1
ATOM 1469 N N . VAL A 1 195 ? -1.242 1.027 -16.800 1.00 82.25 195 VAL A N 1
ATOM 1470 C CA . VAL A 1 195 ? -0.451 1.681 -17.842 1.00 82.25 195 VAL A CA 1
ATOM 1471 C C . VAL A 1 195 ? 0.449 0.646 -18.505 1.00 82.25 195 VAL A C 1
ATOM 1473 O O . VAL A 1 195 ? 1.157 -0.097 -17.833 1.00 82.25 195 VAL A O 1
ATOM 1476 N N . ASP A 1 196 ? 0.399 0.605 -19.828 1.00 78.50 196 ASP A N 1
ATOM 1477 C CA . ASP A 1 196 ? 1.175 -0.269 -20.709 1.00 78.50 196 ASP A CA 1
ATOM 1478 C C . ASP A 1 196 ? 2.269 0.489 -21.481 1.00 78.50 196 ASP A C 1
ATOM 1480 O O . ASP A 1 196 ? 3.073 -0.123 -22.182 1.00 78.50 196 ASP A O 1
ATOM 1484 N N . VAL A 1 197 ? 2.335 1.815 -21.319 1.00 73.19 197 VAL A N 1
ATOM 1485 C CA . VAL A 1 197 ? 3.273 2.702 -22.014 1.00 73.19 197 VAL A CA 1
ATOM 1486 C C . VAL A 1 197 ? 4.274 3.343 -21.034 1.00 73.19 197 VAL A C 1
ATOM 1488 O O . VAL A 1 197 ? 3.850 3.933 -20.037 1.00 73.19 197 VAL A O 1
ATOM 1491 N N . PRO A 1 198 ? 5.594 3.285 -21.306 1.00 73.25 198 PRO A N 1
ATOM 1492 C CA . PRO A 1 198 ? 6.619 3.954 -20.500 1.00 73.25 198 PRO A CA 1
ATOM 1493 C C . PRO A 1 198 ? 6.463 5.482 -20.436 1.00 73.25 198 PRO A C 1
ATOM 1495 O O . PRO A 1 198 ? 5.952 6.120 -21.357 1.00 73.25 198 PRO A O 1
ATOM 1498 N N . GLY A 1 199 ? 6.948 6.093 -19.350 1.00 66.31 199 GLY A N 1
ATOM 1499 C CA . GLY A 1 199 ? 6.810 7.539 -19.106 1.00 66.31 199 GLY A CA 1
ATOM 1500 C C . GLY A 1 199 ? 7.640 8.459 -20.012 1.00 66.31 199 GLY A C 1
ATOM 1501 O O . GLY A 1 199 ? 7.443 9.669 -19.975 1.00 66.31 199 GLY A O 1
ATOM 1502 N N . ASP A 1 200 ? 8.566 7.906 -20.790 1.00 69.31 200 ASP A N 1
ATOM 1503 C CA . ASP A 1 200 ? 9.424 8.574 -21.777 1.00 69.31 200 ASP A CA 1
ATOM 1504 C C . ASP A 1 200 ? 8.958 8.340 -23.226 1.00 69.31 200 ASP A C 1
ATOM 1506 O O . ASP A 1 200 ? 9.677 8.654 -24.175 1.00 69.31 200 ASP A O 1
ATOM 1510 N N . CYS A 1 201 ? 7.748 7.801 -23.421 1.00 72.25 201 CYS A N 1
ATOM 1511 C CA . CYS A 1 201 ? 7.171 7.664 -24.752 1.00 72.25 201 CYS A CA 1
ATOM 1512 C C . CYS A 1 201 ? 6.871 9.038 -25.374 1.00 72.25 201 CYS A C 1
ATOM 1514 O O . CYS A 1 201 ? 5.981 9.769 -24.929 1.00 72.25 201 CYS A O 1
ATOM 1516 N N . ALA A 1 202 ? 7.547 9.338 -26.484 1.00 73.38 202 ALA A N 1
ATOM 1517 C CA . ALA A 1 202 ? 7.080 10.301 -27.466 1.00 73.38 202 ALA A CA 1
ATOM 1518 C C . ALA A 1 202 ? 6.275 9.561 -28.545 1.00 73.38 202 ALA A C 1
ATOM 1520 O O . ALA A 1 202 ? 6.787 8.653 -29.207 1.00 73.38 202 ALA A O 1
ATOM 1521 N N . ILE A 1 203 ? 5.007 9.947 -28.724 1.00 75.62 203 ILE A N 1
ATOM 1522 C CA . ILE A 1 203 ? 4.166 9.402 -29.796 1.00 75.62 203 ILE A CA 1
ATOM 1523 C C . ILE A 1 203 ? 4.709 9.897 -31.134 1.00 75.62 203 ILE A C 1
ATOM 1525 O O . ILE A 1 203 ? 4.726 11.097 -31.416 1.00 75.62 203 ILE A O 1
ATOM 1529 N N . ASP A 1 204 ? 5.108 8.958 -31.982 1.00 78.94 204 ASP A N 1
ATOM 1530 C CA . ASP A 1 204 ? 5.339 9.234 -33.387 1.00 78.94 204 ASP A CA 1
ATOM 1531 C C . ASP A 1 204 ? 3.993 9.276 -34.118 1.00 78.94 204 ASP A C 1
ATOM 1533 O O . ASP A 1 204 ? 3.367 8.247 -34.364 1.00 78.94 204 ASP A O 1
ATOM 1537 N N . TRP A 1 205 ? 3.556 10.476 -34.497 1.00 80.00 205 TRP A N 1
ATOM 1538 C CA . TRP A 1 205 ? 2.285 10.701 -35.190 1.00 80.00 205 TRP A CA 1
ATOM 1539 C C . TRP A 1 205 ? 2.167 9.990 -36.543 1.00 80.00 205 TRP A C 1
ATOM 1541 O O . TRP A 1 205 ? 1.058 9.854 -37.053 1.00 80.00 205 TRP A O 1
ATOM 1551 N N . THR A 1 206 ? 3.277 9.533 -37.129 1.00 80.75 206 THR A N 1
ATOM 1552 C CA . THR A 1 206 ? 3.257 8.819 -38.414 1.00 80.75 206 THR A CA 1
ATOM 1553 C C . THR A 1 206 ? 3.043 7.318 -38.264 1.00 80.75 206 THR A C 1
ATOM 1555 O O . THR A 1 206 ? 2.319 6.726 -39.060 1.00 80.75 206 THR A O 1
ATOM 1558 N N . SER A 1 207 ? 3.636 6.699 -37.243 1.00 82.88 207 SER A N 1
ATOM 1559 C CA . SER A 1 207 ? 3.516 5.256 -36.989 1.00 82.88 207 SER A CA 1
ATOM 1560 C C . SER A 1 207 ? 2.513 4.911 -35.889 1.00 82.88 207 SER A C 1
ATOM 1562 O O . SER A 1 207 ? 2.176 3.742 -35.722 1.00 82.88 207 SER A O 1
ATOM 1564 N N . LEU A 1 208 ? 2.056 5.915 -35.130 1.00 78.56 208 LEU A N 1
ATOM 1565 C CA . LEU A 1 208 ? 1.320 5.766 -33.871 1.00 78.56 208 LEU A CA 1
ATOM 1566 C C . LEU A 1 208 ? 2.050 4.878 -32.847 1.00 78.56 208 LEU A C 1
ATOM 1568 O O . LEU A 1 208 ? 1.433 4.369 -31.913 1.00 78.56 208 LEU A O 1
ATOM 1572 N N . ALA A 1 209 ? 3.363 4.699 -33.009 1.00 75.50 209 ALA A N 1
ATOM 1573 C CA . ALA A 1 209 ? 4.197 3.941 -32.095 1.00 75.50 209 ALA A CA 1
ATOM 1574 C C . ALA A 1 209 ? 4.871 4.868 -31.079 1.00 75.50 209 ALA A C 1
ATOM 1576 O O . ALA A 1 209 ? 5.200 6.023 -31.367 1.00 75.50 209 ALA A O 1
ATOM 1577 N N . CYS A 1 210 ? 5.120 4.330 -29.889 1.00 67.31 210 CYS A N 1
ATOM 1578 C CA . CYS A 1 210 ? 5.972 4.974 -28.902 1.00 67.31 210 CYS A CA 1
ATOM 1579 C C . CYS A 1 210 ? 7.439 4.841 -29.303 1.00 67.31 210 CYS A C 1
ATOM 1581 O O . CYS A 1 210 ? 7.926 3.731 -29.520 1.00 67.31 210 CYS A O 1
ATOM 1583 N N . ARG A 1 211 ? 8.156 5.966 -29.352 1.00 68.94 211 ARG A N 1
ATOM 1584 C CA . ARG A 1 211 ? 9.621 5.984 -29.399 1.00 68.94 211 ARG A CA 1
ATOM 1585 C C . ARG A 1 211 ? 10.144 6.595 -28.104 1.00 68.94 211 ARG A C 1
ATOM 1587 O O . ARG A 1 211 ? 9.595 7.594 -27.643 1.00 68.94 211 ARG A O 1
ATOM 1594 N N . ALA A 1 212 ? 11.188 5.998 -27.534 1.00 63.06 212 ALA A N 1
ATOM 1595 C CA . ALA A 1 212 ? 11.923 6.611 -26.434 1.00 63.06 212 ALA A CA 1
ATOM 1596 C C . ALA A 1 212 ? 12.558 7.921 -26.935 1.00 63.06 212 ALA A C 1
ATOM 1598 O O . ALA A 1 212 ? 13.196 7.921 -27.994 1.00 63.06 212 ALA A O 1
ATOM 1599 N N . SER A 1 213 ? 12.311 9.027 -26.227 1.00 58.84 213 SER A N 1
ATOM 1600 C CA . SER A 1 213 ? 12.848 10.359 -26.552 1.00 58.84 213 SER A CA 1
ATOM 1601 C C . SER A 1 213 ? 14.237 10.593 -25.980 1.00 58.84 213 SER A C 1
ATOM 1603 O O . SER A 1 213 ? 14.407 10.267 -24.783 1.00 58.84 213 SER A O 1
#